Protein AF-A0A9E3LQW8-F1 (afdb_monomer_lite)

Structure (mmCIF, N/CA/C/O backbone):
data_AF-A0A9E3LQW8-F1
#
_entry.id   AF-A0A9E3LQW8-F1
#
loop_
_atom_site.group_PDB
_atom_site.id
_atom_site.type_symbol
_atom_site.label_atom_id
_atom_site.label_alt_id
_atom_site.label_comp_id
_atom_site.label_asym_id
_atom_site.label_entity_id
_atom_site.label_seq_id
_atom_site.pdbx_PDB_ins_code
_atom_site.Cartn_x
_atom_site.Cartn_y
_atom_site.Cartn_z
_atom_site.occupancy
_atom_site.B_iso_or_equiv
_atom_site.auth_seq_id
_atom_site.auth_comp_id
_atom_site.auth_asym_id
_atom_site.auth_atom_id
_atom_site.pdbx_PDB_model_num
ATOM 1 N N . MET A 1 1 ? 19.113 9.920 -18.132 1.00 61.44 1 MET A N 1
ATOM 2 C CA . MET A 1 1 ? 18.224 8.733 -18.092 1.00 61.44 1 MET A CA 1
ATOM 3 C C . MET A 1 1 ? 17.897 8.321 -19.519 1.00 61.44 1 MET A C 1
ATOM 5 O O . MET A 1 1 ? 17.544 9.192 -20.300 1.00 61.44 1 MET A O 1
ATOM 9 N N . ALA A 1 2 ? 18.017 7.038 -19.876 1.00 71.75 2 ALA A N 1
ATOM 10 C CA . ALA A 1 2 ? 17.520 6.559 -21.171 1.00 71.75 2 ALA A CA 1
ATOM 11 C C . ALA A 1 2 ? 16.001 6.803 -21.285 1.00 71.75 2 ALA A C 1
ATOM 13 O O . ALA A 1 2 ? 15.309 6.872 -20.264 1.00 71.75 2 ALA A O 1
ATOM 14 N N . SER A 1 3 ? 15.461 6.891 -22.500 1.00 86.88 3 SER A N 1
ATOM 15 C CA . SER A 1 3 ? 14.008 6.931 -22.701 1.00 86.88 3 SER A CA 1
ATOM 16 C C . SER A 1 3 ? 13.374 5.590 -22.299 1.00 86.88 3 SER A C 1
ATOM 18 O O . SER A 1 3 ? 14.016 4.533 -22.350 1.00 86.88 3 SER A O 1
ATOM 20 N N . LEU A 1 4 ? 12.139 5.630 -21.794 1.00 89.62 4 LEU A N 1
ATOM 21 C CA . LEU A 1 4 ? 11.330 4.439 -21.529 1.00 89.62 4 LEU A CA 1
ATOM 22 C C . LEU A 1 4 ? 10.459 4.185 -22.772 1.00 89.62 4 LEU A C 1
ATOM 24 O O . LEU A 1 4 ? 9.728 5.099 -23.158 1.00 89.62 4 LEU A O 1
ATOM 28 N N . PRO A 1 5 ? 10.515 2.999 -23.407 1.00 94.88 5 PRO A N 1
ATOM 29 C CA . PRO A 1 5 ? 9.654 2.701 -24.548 1.00 94.88 5 PRO A CA 1
ATOM 30 C C . PRO A 1 5 ? 8.166 2.859 -24.206 1.00 94.88 5 PRO A C 1
ATOM 32 O O . PRO A 1 5 ? 7.725 2.471 -23.122 1.00 94.88 5 PRO A O 1
ATOM 35 N N . MET A 1 6 ? 7.385 3.397 -25.150 1.00 94.62 6 MET A N 1
ATOM 36 C CA . MET A 1 6 ? 5.978 3.763 -24.925 1.00 94.62 6 MET A CA 1
ATOM 37 C C . MET A 1 6 ? 5.099 2.592 -24.475 1.00 94.62 6 MET A C 1
ATOM 39 O O . MET A 1 6 ? 4.189 2.806 -23.678 1.00 94.62 6 MET A O 1
ATOM 43 N N . GLN A 1 7 ? 5.391 1.368 -24.926 1.00 96.81 7 GLN A N 1
ATOM 44 C CA . GLN A 1 7 ? 4.649 0.169 -24.525 1.00 96.81 7 GLN A CA 1
ATOM 45 C C . GLN A 1 7 ? 4.664 -0.042 -23.000 1.00 96.81 7 GLN A C 1
ATOM 47 O O . GLN A 1 7 ? 3.609 -0.179 -22.390 1.00 96.81 7 GLN A O 1
ATOM 52 N N . PHE A 1 8 ? 5.834 0.068 -22.362 1.00 97.19 8 PHE A N 1
ATOM 53 C CA . PHE A 1 8 ? 5.988 -0.155 -20.921 1.00 97.19 8 PHE A CA 1
ATOM 54 C C . PHE A 1 8 ? 5.423 1.002 -20.095 1.00 97.19 8 PHE A C 1
ATOM 56 O O . PHE A 1 8 ? 4.961 0.818 -18.970 1.00 97.19 8 PHE A O 1
ATOM 63 N N . LEU A 1 9 ? 5.426 2.215 -20.656 1.00 95.19 9 LEU A N 1
ATOM 64 C CA . LEU A 1 9 ? 4.706 3.334 -20.056 1.00 95.19 9 LEU A CA 1
ATOM 65 C C . LEU A 1 9 ? 3.186 3.105 -20.106 1.00 95.19 9 LEU A C 1
ATOM 67 O O . LEU A 1 9 ? 2.490 3.463 -19.157 1.00 95.19 9 LEU A O 1
ATOM 71 N N . GLY A 1 10 ? 2.675 2.514 -21.190 1.00 96.38 10 GLY A N 1
ATOM 72 C CA . GLY A 1 10 ? 1.277 2.104 -21.326 1.00 96.38 10 GLY A CA 1
ATOM 73 C C . GLY A 1 10 ? 0.876 1.058 -20.285 1.00 96.38 10 GLY A C 1
ATOM 74 O O . GLY A 1 10 ? -0.114 1.254 -19.584 1.00 96.38 10 GLY A O 1
ATOM 75 N N . GLU A 1 11 ? 1.686 0.012 -20.111 1.00 97.62 11 GLU A N 1
ATOM 76 C CA . GLU A 1 11 ? 1.487 -1.017 -19.077 1.00 97.62 11 GLU A CA 1
ATOM 77 C C . GLU A 1 11 ? 1.488 -0.415 -17.662 1.00 97.62 11 GLU A C 1
ATOM 79 O O . GLU A 1 11 ? 0.573 -0.662 -16.876 1.00 97.62 11 GLU A O 1
ATOM 84 N N . ALA A 1 12 ? 2.447 0.467 -17.356 1.00 96.81 12 ALA A N 1
ATOM 85 C CA . ALA A 1 12 ? 2.503 1.160 -16.070 1.00 96.81 12 ALA A CA 1
ATOM 86 C C . ALA A 1 12 ? 1.262 2.031 -15.804 1.00 96.81 12 ALA A C 1
ATOM 88 O O . ALA A 1 12 ? 0.771 2.083 -14.673 1.00 96.81 12 ALA A O 1
ATOM 89 N N . ARG A 1 13 ? 0.730 2.704 -16.834 1.00 96.25 13 ARG A N 1
ATOM 90 C CA . ARG A 1 13 ? -0.519 3.478 -16.732 1.00 96.25 13 ARG A CA 1
ATOM 91 C C . ARG A 1 13 ? -1.717 2.570 -16.478 1.00 96.25 13 ARG A C 1
ATOM 93 O O . ARG A 1 13 ? -2.471 2.844 -15.552 1.00 96.25 13 ARG A O 1
ATOM 100 N N . ALA A 1 14 ? -1.848 1.481 -17.235 1.00 97.31 14 ALA A N 1
ATOM 101 C CA . ALA A 1 14 ? -2.929 0.515 -17.055 1.00 97.31 14 ALA A CA 1
ATOM 102 C C . ALA A 1 14 ? -2.916 -0.090 -15.640 1.00 97.31 14 ALA A C 1
ATOM 104 O O . ALA A 1 14 ? -3.952 -0.133 -14.975 1.00 97.31 14 ALA A O 1
ATOM 105 N N . PHE A 1 15 ? -1.735 -0.466 -15.138 1.00 97.75 15 PHE A N 1
ATOM 106 C CA . PHE A 1 15 ? -1.557 -0.942 -13.766 1.00 97.75 15 PHE A CA 1
ATOM 107 C C . PHE A 1 15 ? -1.983 0.109 -12.734 1.00 97.75 15 PHE A C 1
ATOM 109 O O . PHE A 1 15 ? -2.772 -0.182 -11.836 1.00 97.75 15 PHE A O 1
ATOM 116 N N . ARG A 1 16 ? -1.516 1.357 -12.878 1.00 96.62 16 ARG A N 1
ATOM 117 C CA . ARG A 1 16 ? -1.915 2.467 -11.999 1.00 96.62 16 ARG A CA 1
ATOM 118 C C . ARG A 1 16 ? -3.426 2.681 -12.003 1.00 96.62 16 ARG A C 1
ATOM 120 O O . ARG A 1 16 ? -4.008 2.906 -10.943 1.00 96.62 16 ARG A O 1
ATOM 127 N N . ASP A 1 17 ? -4.056 2.665 -13.169 1.00 96.81 17 ASP A N 1
ATOM 128 C CA . ASP A 1 17 ? -5.488 2.927 -13.289 1.00 96.81 17 ASP A CA 1
ATOM 129 C C . ASP A 1 17 ? -6.312 1.802 -12.641 1.00 96.81 17 ASP A C 1
ATOM 131 O O . ASP A 1 17 ? -7.305 2.086 -11.962 1.00 96.81 17 ASP A O 1
ATOM 135 N N . ALA A 1 18 ? -5.844 0.552 -12.733 1.00 97.62 18 ALA A N 1
ATOM 136 C CA . ALA A 1 18 ? -6.408 -0.580 -12.002 1.00 97.62 18 ALA A CA 1
ATOM 137 C C . ALA A 1 18 ? -6.255 -0.424 -10.476 1.00 97.62 18 ALA A C 1
ATOM 139 O O . ALA A 1 18 ? -7.236 -0.591 -9.746 1.00 97.62 18 ALA A O 1
ATOM 140 N N . VAL A 1 19 ? -5.078 -0.001 -9.991 1.00 97.69 19 VAL A N 1
ATOM 141 C CA . VAL A 1 19 ? -4.864 0.338 -8.570 1.00 97.69 19 VAL A CA 1
ATOM 142 C C . VAL A 1 19 ? -5.819 1.449 -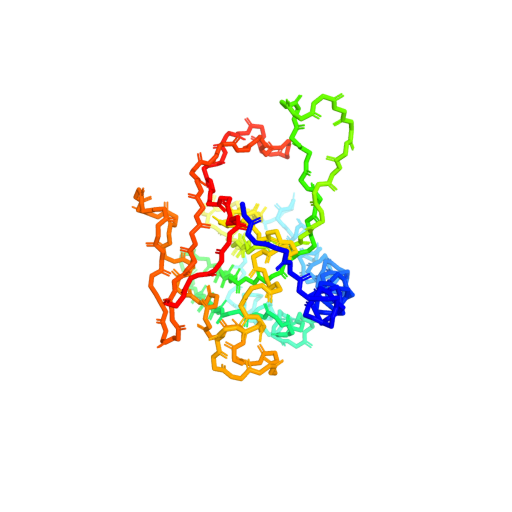8.129 1.00 97.69 19 VAL A C 1
ATOM 144 O O . VAL A 1 19 ? -6.478 1.318 -7.103 1.00 97.69 19 VAL A O 1
ATOM 147 N N . CYS A 1 20 ? -5.981 2.513 -8.921 1.00 96.12 20 CYS A N 1
ATOM 148 C CA . CYS A 1 20 ? -6.897 3.612 -8.597 1.00 96.12 20 CYS A CA 1
ATOM 149 C C . CYS A 1 20 ? -8.364 3.163 -8.536 1.00 96.12 20 CYS A C 1
ATOM 151 O O . CYS A 1 20 ? -9.145 3.687 -7.739 1.00 96.12 20 CYS A O 1
ATOM 153 N N . ALA A 1 21 ? -8.768 2.223 -9.392 1.00 96.31 21 ALA A N 1
ATOM 154 C CA . ALA A 1 21 ? -10.108 1.649 -9.358 1.00 96.31 21 ALA A CA 1
ATOM 155 C C . ALA A 1 21 ? -10.321 0.749 -8.132 1.00 96.31 21 ALA A C 1
ATOM 157 O O . ALA A 1 21 ? -11.392 0.804 -7.522 1.00 96.31 21 ALA A O 1
ATOM 158 N N . SER A 1 22 ? -9.314 -0.043 -7.751 1.00 96.81 22 SER A N 1
ATOM 159 C CA . SER A 1 22 ? -9.338 -0.830 -6.514 1.00 96.81 22 SER A CA 1
ATOM 160 C C . SER A 1 22 ? -9.412 0.062 -5.275 1.00 96.81 22 SER A C 1
ATOM 162 O O . SER A 1 22 ? -10.330 -0.083 -4.474 1.00 96.81 22 SER A O 1
ATOM 164 N N . ASP A 1 23 ? -8.544 1.068 -5.181 1.00 96.56 23 ASP A N 1
ATOM 165 C CA . ASP A 1 23 ? -8.450 1.981 -4.039 1.00 96.56 23 ASP A CA 1
ATOM 166 C C . ASP A 1 23 ? -9.786 2.687 -3.735 1.00 96.56 23 ASP A C 1
ATOM 168 O O . ASP A 1 23 ? -10.218 2.784 -2.588 1.00 96.56 23 ASP A O 1
ATOM 172 N N . ARG A 1 24 ? -10.543 3.096 -4.763 1.00 95.81 24 ARG A N 1
ATOM 173 C CA . ARG A 1 24 ? -11.902 3.639 -4.564 1.00 95.81 24 ARG A CA 1
ATOM 174 C C . ARG A 1 24 ? -12.853 2.639 -3.898 1.00 95.81 24 ARG A C 1
ATOM 176 O O . ARG A 1 24 ? -13.625 3.030 -3.022 1.00 95.81 24 ARG A O 1
ATOM 183 N N . ARG A 1 25 ? -12.811 1.365 -4.304 1.00 96.31 25 ARG A N 1
ATOM 184 C CA . ARG A 1 25 ? -13.640 0.295 -3.719 1.00 96.31 25 ARG A CA 1
ATOM 185 C C . ARG A 1 25 ? -13.207 -0.005 -2.286 1.00 96.31 25 ARG A C 1
ATOM 187 O O . ARG A 1 25 ? -14.055 -0.080 -1.402 1.00 96.31 25 ARG A O 1
ATOM 194 N N . VAL A 1 26 ? -11.900 -0.084 -2.052 1.00 96.00 26 VAL A N 1
ATOM 195 C CA . VAL A 1 26 ? -11.289 -0.282 -0.732 1.00 96.00 26 VAL A CA 1
ATOM 196 C C . VAL A 1 26 ? -11.689 0.821 0.243 1.00 96.00 26 VAL A C 1
ATOM 198 O O . VAL A 1 26 ? -12.123 0.519 1.352 1.00 96.00 26 VAL A O 1
ATOM 201 N N . ASN A 1 27 ? -11.604 2.091 -0.158 1.00 94.50 27 ASN A N 1
ATOM 202 C CA . ASN A 1 27 ? -11.971 3.219 0.700 1.00 94.50 27 ASN A CA 1
ATOM 203 C C . ASN A 1 27 ? -13.456 3.182 1.094 1.00 94.50 27 ASN A C 1
ATOM 205 O O . ASN A 1 27 ? -13.809 3.409 2.258 1.00 94.50 27 ASN A O 1
ATOM 209 N N . ALA A 1 28 ? -14.336 2.837 0.148 1.00 95.81 28 ALA A N 1
ATOM 210 C CA . ALA A 1 28 ? -15.761 2.664 0.416 1.00 95.81 28 ALA A CA 1
ATOM 211 C C . ALA A 1 28 ? -16.030 1.485 1.373 1.00 95.81 28 ALA A C 1
ATOM 213 O O . ALA A 1 28 ? -16.750 1.649 2.361 1.00 95.81 28 ALA A O 1
ATOM 214 N N . ALA A 1 29 ? -15.412 0.327 1.122 1.00 96.12 29 ALA A N 1
ATOM 215 C CA . ALA A 1 29 ? -15.529 -0.870 1.953 1.00 96.12 29 ALA A CA 1
ATOM 216 C C . ALA A 1 29 ? -15.005 -0.637 3.377 1.00 96.12 29 ALA A C 1
ATOM 218 O O . ALA A 1 29 ? -15.700 -0.912 4.353 1.00 96.12 29 ALA A O 1
ATOM 219 N N . THR A 1 30 ? -13.822 -0.035 3.501 1.00 95.12 30 THR A N 1
ATOM 220 C CA . THR A 1 30 ? -13.204 0.319 4.785 1.00 95.12 30 THR A CA 1
ATOM 221 C C . THR A 1 30 ? -14.110 1.249 5.584 1.00 95.12 30 THR A C 1
ATOM 223 O O . THR A 1 30 ? -14.377 1.008 6.760 1.00 95.12 30 THR A O 1
ATOM 226 N N . THR A 1 31 ? -14.673 2.276 4.940 1.00 94.69 31 THR A N 1
ATOM 227 C CA . THR A 1 31 ? -15.642 3.177 5.581 1.00 94.69 31 THR A CA 1
ATOM 228 C C . THR A 1 31 ? -16.873 2.415 6.082 1.00 94.69 31 THR A C 1
ATOM 230 O O . THR A 1 31 ? -17.345 2.672 7.192 1.00 94.69 31 THR A O 1
ATOM 233 N N . ALA A 1 32 ? -17.400 1.479 5.287 1.00 95.38 32 ALA A N 1
ATOM 234 C CA . ALA A 1 32 ? -18.560 0.675 5.662 1.00 95.38 32 ALA A CA 1
ATOM 235 C C . ALA A 1 32 ? -18.272 -0.236 6.868 1.00 95.38 32 ALA A C 1
ATOM 237 O O . ALA A 1 32 ? -19.085 -0.282 7.792 1.00 95.38 32 ALA A O 1
ATOM 238 N N . VAL A 1 33 ? -17.105 -0.889 6.899 1.00 94.50 33 VAL A N 1
ATOM 239 C CA . VAL A 1 33 ? -16.674 -1.764 8.003 1.00 94.50 33 VAL A CA 1
ATOM 240 C C . VAL A 1 33 ? -16.378 -0.965 9.277 1.00 94.50 33 VAL A C 1
ATOM 242 O O . VAL A 1 33 ? -16.778 -1.367 10.370 1.00 94.50 33 VAL A O 1
ATOM 245 N N . CYS A 1 34 ? -15.728 0.196 9.161 1.00 93.00 34 CYS A N 1
ATOM 246 C CA . CYS A 1 34 ? -15.327 1.001 10.317 1.00 93.00 34 CYS A CA 1
ATOM 247 C C . CYS A 1 34 ? -16.489 1.788 10.942 1.00 93.00 34 CYS A C 1
ATOM 249 O O . CYS A 1 34 ? -16.500 2.002 12.155 1.00 93.00 34 CYS A O 1
ATOM 251 N N . ARG A 1 35 ? -17.496 2.213 10.165 1.00 93.50 35 ARG A N 1
ATOM 252 C CA . ARG A 1 35 ? -18.586 3.087 10.649 1.00 93.50 35 ARG A CA 1
ATOM 253 C C . ARG A 1 35 ? -19.339 2.545 11.880 1.00 93.50 35 ARG A C 1
ATOM 255 O O . ARG A 1 35 ? -19.534 3.323 12.819 1.00 93.50 35 ARG A O 1
ATOM 262 N N . PRO A 1 36 ? -19.751 1.263 11.948 1.00 91.44 36 PRO A N 1
ATOM 263 C CA . PRO A 1 36 ? -20.388 0.708 13.145 1.00 91.44 36 PRO A CA 1
ATOM 264 C C . PRO A 1 36 ? -19.485 0.757 14.384 1.00 91.44 36 PRO A C 1
ATOM 266 O O . PRO A 1 36 ? -19.964 1.014 15.489 1.00 91.44 36 PRO A O 1
ATOM 269 N N . ILE A 1 37 ? -18.179 0.549 14.199 1.00 91.81 37 ILE A N 1
ATOM 270 C CA . ILE A 1 37 ? -17.176 0.567 15.270 1.00 91.81 37 ILE A CA 1
ATOM 271 C C . ILE A 1 37 ? -16.990 1.994 15.773 1.00 91.81 37 ILE A C 1
ATOM 273 O O . ILE A 1 37 ? -17.085 2.226 16.972 1.00 91.81 37 ILE A O 1
ATOM 277 N N . ILE A 1 38 ? -16.825 2.959 14.864 1.00 91.38 38 ILE A N 1
ATOM 278 C CA . ILE A 1 38 ? -16.718 4.385 15.196 1.00 91.38 38 ILE A CA 1
ATOM 279 C C . ILE A 1 38 ? -17.924 4.815 16.039 1.00 91.38 38 ILE A C 1
ATOM 281 O O . ILE A 1 38 ? -17.755 5.332 17.141 1.00 91.38 38 ILE A O 1
ATOM 285 N N . ARG A 1 39 ? -19.150 4.515 15.584 1.00 90.50 39 ARG A N 1
ATOM 286 C CA . ARG A 1 39 ? -20.386 4.832 16.324 1.00 90.50 39 ARG A CA 1
ATOM 287 C C . ARG A 1 39 ? -20.451 4.151 17.692 1.00 90.50 39 ARG A C 1
ATOM 289 O O . ARG A 1 39 ? -21.050 4.674 18.628 1.00 90.50 39 ARG A O 1
ATOM 296 N N . ARG A 1 40 ? -19.882 2.957 17.820 1.00 88.94 40 ARG A N 1
ATOM 297 C CA . ARG A 1 40 ? -19.809 2.279 19.109 1.00 88.94 40 ARG A CA 1
ATOM 298 C C . ARG A 1 40 ? -18.827 2.987 20.038 1.00 88.94 40 ARG A C 1
ATOM 300 O O . ARG A 1 40 ? -19.197 3.251 21.175 1.00 88.94 40 ARG A O 1
ATOM 307 N N . PHE A 1 41 ? -17.633 3.332 19.566 1.00 91.00 41 PHE A N 1
ATOM 308 C CA . PHE A 1 41 ? -16.598 3.966 20.387 1.00 91.00 41 PHE A CA 1
ATOM 309 C C . PHE A 1 41 ? -16.988 5.352 20.904 1.00 91.00 41 PHE A C 1
ATOM 311 O O . PHE A 1 41 ? -16.530 5.730 21.976 1.00 91.00 41 PHE A O 1
ATOM 318 N N . THR A 1 42 ? -17.899 6.067 20.235 1.00 88.12 42 THR A N 1
ATOM 319 C CA . THR A 1 42 ? -18.439 7.334 20.763 1.00 88.12 42 THR A CA 1
ATOM 320 C C . THR A 1 42 ? -19.333 7.163 21.994 1.00 88.12 42 THR A C 1
ATOM 322 O O . THR A 1 42 ? -19.542 8.123 22.726 1.00 88.12 42 THR A O 1
ATOM 325 N N . THR A 1 43 ? -19.875 5.965 22.235 1.00 88.81 43 THR A N 1
ATOM 326 C CA . THR A 1 43 ? -20.809 5.702 23.349 1.00 88.81 43 THR A CA 1
ATOM 327 C C . THR A 1 43 ? -20.273 4.693 24.360 1.00 88.81 43 THR A C 1
ATOM 329 O O . THR A 1 43 ? -20.580 4.780 25.546 1.00 88.81 43 THR A O 1
ATOM 332 N N . ARG A 1 44 ? -19.505 3.701 23.899 1.00 89.31 44 ARG A N 1
ATOM 333 C CA . ARG A 1 44 ? -18.929 2.607 24.686 1.00 89.31 44 ARG A CA 1
ATOM 334 C C . ARG A 1 44 ? -17.578 2.217 24.075 1.00 89.31 44 ARG A C 1
ATOM 336 O O . ARG A 1 44 ? -17.568 1.433 23.121 1.00 89.31 44 ARG A O 1
ATOM 343 N N . PRO A 1 45 ? -16.450 2.695 24.623 1.00 84.31 45 PRO A N 1
ATOM 344 C CA . PRO A 1 45 ? -15.129 2.587 23.998 1.00 84.31 45 PRO A CA 1
ATOM 345 C C . PRO A 1 45 ? -14.482 1.191 24.100 1.00 84.31 45 PRO A C 1
ATOM 347 O O . PRO A 1 45 ? -13.268 1.051 24.047 1.00 84.31 45 PRO A O 1
ATOM 350 N N . GLN A 1 46 ? -15.291 0.132 24.216 1.00 85.69 46 GLN A N 1
ATOM 351 C CA . GLN A 1 46 ? -14.826 -1.249 24.323 1.00 85.69 46 GLN A CA 1
ATOM 352 C C . GLN A 1 46 ? -15.581 -2.184 23.376 1.00 85.69 46 GLN A C 1
ATOM 354 O O . GLN A 1 46 ? -16.826 -2.240 23.333 1.00 85.69 46 GLN A O 1
ATOM 359 N N . LEU A 1 47 ? -14.810 -2.979 22.631 1.00 85.88 47 LEU A N 1
ATOM 360 C CA . LEU A 1 47 ? -15.329 -4.091 21.845 1.00 85.88 47 LEU A CA 1
ATOM 361 C C . LEU A 1 47 ? -15.453 -5.340 22.706 1.00 85.88 47 LEU A C 1
ATOM 363 O O . LEU A 1 47 ? -14.546 -5.727 23.433 1.00 85.88 47 LEU A O 1
ATOM 367 N N . ARG A 1 48 ? -16.598 -6.009 22.576 1.00 88.56 48 ARG A N 1
ATOM 368 C CA . ARG A 1 48 ? -16.757 -7.368 23.095 1.00 88.56 48 ARG A CA 1
ATOM 369 C C . ARG A 1 48 ? -16.004 -8.338 22.175 1.00 88.56 48 ARG A C 1
ATOM 371 O O . ARG A 1 48 ? -15.939 -8.062 20.977 1.00 88.56 48 ARG A O 1
ATOM 378 N N . PRO A 1 49 ? -15.539 -9.498 22.670 1.00 87.88 49 PRO A N 1
ATOM 379 C CA . PRO A 1 49 ? -14.888 -10.511 21.838 1.00 87.88 49 PRO A CA 1
ATOM 380 C C . PRO A 1 49 ? -15.654 -10.868 20.556 1.00 87.88 49 PRO A C 1
ATOM 382 O O . PRO A 1 49 ? -15.062 -10.858 19.482 1.00 87.88 49 PRO A O 1
ATOM 385 N N . GLY A 1 50 ? -16.976 -11.068 20.642 1.00 88.69 50 GLY A N 1
ATOM 386 C CA . GLY A 1 50 ? -17.818 -11.316 19.462 1.00 88.69 50 GLY A CA 1
ATOM 387 C C . GLY A 1 50 ? -17.766 -10.182 18.433 1.00 88.69 50 GLY A C 1
ATOM 388 O O . GLY A 1 50 ? -17.556 -10.436 17.257 1.00 88.69 50 GLY A O 1
ATOM 389 N N . ALA A 1 51 ? -17.809 -8.924 18.884 1.00 89.69 51 ALA A N 1
ATOM 390 C CA . ALA A 1 51 ? -17.726 -7.773 17.985 1.00 89.69 51 ALA A CA 1
ATOM 391 C C . ALA A 1 51 ? -16.364 -7.675 17.272 1.00 89.69 51 ALA A C 1
ATOM 393 O O . ALA A 1 51 ? -16.311 -7.248 16.126 1.00 89.69 51 ALA A O 1
ATOM 394 N N . MET A 1 52 ? -15.260 -8.077 17.915 1.00 91.12 52 MET A N 1
ATOM 395 C CA . MET A 1 52 ? -13.943 -8.116 17.254 1.00 91.12 52 MET A CA 1
ATOM 396 C C . MET A 1 52 ? -13.887 -9.179 16.148 1.00 91.12 52 MET A C 1
ATOM 398 O O . MET A 1 52 ? -13.299 -8.941 15.091 1.00 91.12 52 MET A O 1
ATOM 402 N N . ILE A 1 53 ? -14.517 -10.334 16.383 1.00 90.69 53 ILE A N 1
ATOM 403 C CA . ILE A 1 53 ? -14.658 -11.402 15.385 1.00 90.69 53 ILE A CA 1
ATOM 404 C C . ILE A 1 53 ? -15.510 -10.911 14.211 1.00 90.69 53 ILE A C 1
ATOM 406 O O . ILE A 1 53 ? -15.106 -11.081 13.062 1.00 90.69 53 ILE A O 1
ATOM 410 N N . ASP A 1 54 ? -16.638 -10.257 14.495 1.00 92.75 54 ASP A N 1
ATOM 411 C CA . ASP A 1 54 ? -17.546 -9.731 13.471 1.00 92.75 54 ASP A CA 1
ATOM 412 C C . ASP A 1 54 ? -16.855 -8.692 12.585 1.00 92.75 54 ASP A C 1
ATOM 414 O O . ASP A 1 54 ? -16.970 -8.753 11.365 1.00 92.75 54 ASP A O 1
ATOM 418 N N . VAL A 1 55 ? -16.074 -7.781 13.175 1.00 93.31 55 VAL A N 1
ATOM 419 C CA . VAL A 1 55 ? -15.285 -6.796 12.417 1.00 93.31 55 VAL A CA 1
ATOM 420 C C . VAL A 1 55 ? -14.225 -7.475 11.558 1.00 93.31 55 VAL A C 1
ATOM 422 O O . VAL A 1 55 ? -14.075 -7.130 10.392 1.00 93.31 55 VAL A O 1
ATOM 425 N N . THR A 1 56 ? -13.502 -8.450 12.112 1.00 93.38 56 THR A N 1
ATOM 426 C CA . THR A 1 56 ? -12.479 -9.195 11.363 1.00 93.38 56 THR A CA 1
ATOM 427 C C . THR A 1 56 ? -13.086 -9.914 10.160 1.00 93.38 56 THR A C 1
ATOM 429 O O . THR A 1 56 ? -12.510 -9.902 9.074 1.00 93.38 56 THR A O 1
ATOM 432 N N . ARG A 1 57 ? -14.254 -10.536 10.346 1.00 94.44 57 ARG A N 1
ATOM 433 C CA . ARG A 1 57 ? -14.997 -11.192 9.270 1.00 94.44 57 ARG A CA 1
ATOM 434 C C . ARG A 1 57 ? -15.466 -10.173 8.234 1.00 94.44 57 A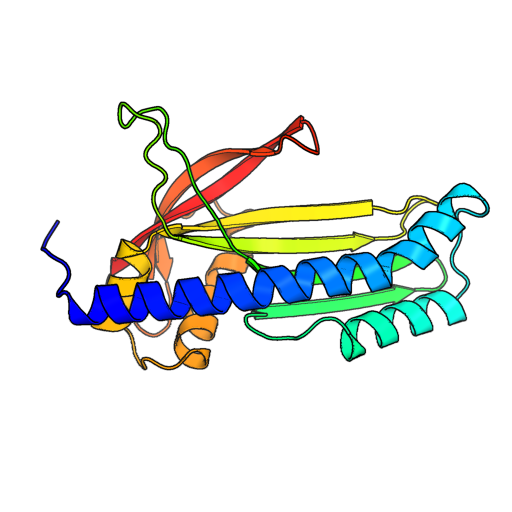RG A C 1
ATOM 436 O O . ARG A 1 57 ? -15.161 -10.333 7.063 1.00 94.44 57 ARG A O 1
ATOM 443 N N . ALA A 1 58 ? -16.110 -9.091 8.671 1.00 95.44 58 ALA A N 1
ATOM 444 C CA . ALA A 1 58 ? -16.575 -8.032 7.781 1.00 95.44 58 ALA A CA 1
ATOM 445 C C . ALA A 1 58 ? -15.432 -7.417 6.960 1.00 95.44 58 ALA A C 1
ATOM 447 O O . ALA A 1 58 ? -15.627 -7.137 5.781 1.00 95.44 58 ALA A O 1
ATOM 448 N N . TRP A 1 59 ? -14.241 -7.250 7.550 1.00 95.19 59 TRP A N 1
ATOM 449 C CA . TRP A 1 59 ? -13.049 -6.810 6.826 1.00 95.19 59 TRP A CA 1
ATOM 450 C C . TRP A 1 59 ? -12.711 -7.772 5.689 1.00 95.19 59 TRP A C 1
ATOM 452 O O . TRP A 1 59 ? -12.683 -7.351 4.541 1.00 95.19 59 TRP A O 1
ATOM 462 N N . ARG A 1 60 ? -12.531 -9.063 5.994 1.00 94.31 60 ARG A N 1
ATOM 463 C CA . ARG A 1 60 ? -12.178 -10.091 4.998 1.00 94.31 60 ARG A CA 1
ATOM 464 C C . ARG A 1 60 ? -13.225 -10.249 3.896 1.00 94.31 60 ARG A C 1
ATOM 466 O O . ARG A 1 60 ? -12.860 -10.480 2.753 1.00 94.31 60 ARG A O 1
ATOM 473 N N . ASP A 1 61 ? -14.501 -10.122 4.243 1.00 95.50 61 ASP A N 1
ATOM 474 C CA . ASP A 1 61 ? -15.601 -10.358 3.306 1.00 95.50 61 ASP A CA 1
ATOM 475 C C . ASP A 1 61 ? -15.904 -9.128 2.429 1.00 95.50 61 ASP A C 1
ATOM 477 O O . ASP A 1 61 ? -16.452 -9.265 1.338 1.00 95.50 61 ASP A O 1
ATOM 481 N N . THR A 1 62 ? -15.583 -7.917 2.904 1.00 95.44 62 THR A N 1
ATOM 482 C CA . THR A 1 62 ? -15.981 -6.656 2.243 1.00 95.44 62 THR A CA 1
ATOM 483 C C . THR A 1 62 ? -14.804 -5.912 1.620 1.00 95.44 62 THR A C 1
ATOM 485 O O . THR A 1 62 ? -14.951 -5.288 0.568 1.00 95.44 62 THR A O 1
ATOM 488 N N . VAL A 1 63 ? -13.641 -5.923 2.273 1.00 94.56 63 VAL A N 1
ATOM 489 C CA . VAL A 1 63 ? -12.433 -5.257 1.782 1.00 94.56 63 VAL A CA 1
ATOM 490 C C . VAL A 1 63 ? -11.716 -6.231 0.854 1.00 94.56 63 VAL A C 1
ATOM 492 O O . VAL A 1 63 ? -11.175 -7.236 1.298 1.00 94.56 63 VAL A O 1
ATOM 495 N N . THR A 1 64 ? -11.742 -5.938 -0.448 1.00 92.62 64 THR A N 1
ATOM 496 C CA . THR A 1 64 ? -11.035 -6.737 -1.460 1.00 92.62 64 THR A CA 1
ATOM 497 C C . THR A 1 64 ? -9.541 -6.829 -1.154 1.00 92.62 64 THR A C 1
ATOM 499 O O . THR A 1 64 ? -8.945 -5.876 -0.651 1.00 92.62 64 THR A O 1
ATOM 502 N N . ASP A 1 65 ? -8.936 -7.960 -1.497 1.00 94.06 65 ASP A N 1
ATOM 503 C CA . ASP A 1 65 ? -7.498 -8.220 -1.459 1.00 94.06 65 ASP A CA 1
ATOM 504 C C . ASP A 1 65 ? -6.769 -7.773 -2.742 1.00 94.06 65 ASP A C 1
ATOM 506 O O . ASP A 1 65 ? -5.552 -7.937 -2.859 1.00 94.06 65 ASP A O 1
ATOM 510 N N . ASP A 1 66 ? -7.481 -7.143 -3.686 1.00 95.00 66 ASP A N 1
ATOM 511 C CA . ASP A 1 66 ? -6.897 -6.554 -4.888 1.00 95.00 66 ASP A CA 1
ATOM 512 C C . ASP A 1 66 ? -5.745 -5.603 -4.509 1.00 95.00 66 ASP A C 1
ATOM 514 O O . ASP A 1 66 ? -5.928 -4.612 -3.788 1.00 95.00 66 ASP A O 1
ATOM 518 N N . PHE A 1 67 ? -4.555 -5.884 -5.050 1.00 97.38 67 PHE A N 1
ATOM 519 C CA . PHE A 1 67 ? -3.311 -5.144 -4.799 1.00 97.38 67 PHE A CA 1
ATOM 520 C C . PHE A 1 67 ? -2.877 -5.081 -3.326 1.00 97.38 67 PHE A C 1
ATOM 522 O O . PHE A 1 67 ? -2.129 -4.177 -2.935 1.00 97.38 67 PHE A O 1
ATOM 529 N N . THR A 1 68 ? -3.318 -6.041 -2.515 1.00 96.88 68 THR A N 1
ATOM 530 C CA . THR A 1 68 ? -2.802 -6.258 -1.166 1.00 96.88 68 THR A CA 1
ATOM 531 C C . THR A 1 68 ? -1.506 -7.057 -1.226 1.00 96.88 68 THR A C 1
ATOM 533 O O . THR A 1 68 ? -1.387 -8.050 -1.942 1.00 96.88 68 THR A O 1
ATOM 536 N N . LEU A 1 69 ? -0.505 -6.599 -0.479 1.00 95.44 69 LEU A N 1
ATOM 537 C CA . LEU A 1 69 ? 0.779 -7.270 -0.352 1.00 95.44 69 LEU A CA 1
ATOM 538 C C . LEU A 1 69 ? 0.789 -8.125 0.912 1.00 95.44 69 LEU A C 1
ATOM 540 O O . LEU A 1 69 ? 1.156 -9.291 0.850 1.00 95.44 69 LEU A O 1
ATOM 544 N N . ASP A 1 70 ? 0.371 -7.592 2.055 1.00 94.25 70 ASP A N 1
ATOM 545 C CA . ASP A 1 70 ? 0.321 -8.351 3.307 1.00 94.25 70 ASP A CA 1
ATOM 546 C C . ASP A 1 70 ? -0.865 -7.922 4.166 1.00 94.25 70 ASP A C 1
ATOM 548 O O . ASP A 1 70 ? -1.231 -6.748 4.171 1.00 94.25 70 ASP A O 1
ATOM 552 N N . THR A 1 71 ? -1.426 -8.862 4.925 1.00 93.44 71 THR A N 1
ATOM 553 C CA . THR A 1 71 ? -2.499 -8.591 5.886 1.00 93.44 71 THR A CA 1
ATOM 554 C C . THR A 1 71 ? -2.235 -9.357 7.172 1.00 93.44 71 THR A C 1
ATOM 556 O O . THR A 1 71 ? -2.188 -10.587 7.194 1.00 93.44 71 THR A O 1
ATOM 559 N N . GLN A 1 72 ? -2.147 -8.630 8.281 1.00 92.50 72 GLN A N 1
ATOM 560 C CA . GLN A 1 72 ? -2.030 -9.187 9.620 1.00 92.50 72 GLN A CA 1
ATOM 561 C C . GLN A 1 72 ? -3.255 -8.814 10.442 1.00 92.50 72 GLN A C 1
ATOM 563 O O . GLN A 1 72 ? -3.574 -7.641 10.619 1.00 92.50 72 GLN A O 1
ATOM 568 N N . VAL A 1 73 ? -3.923 -9.825 10.997 1.00 91.19 73 VAL A N 1
ATOM 569 C CA . VAL A 1 73 ? -5.056 -9.623 11.902 1.00 91.19 73 VAL A CA 1
ATOM 570 C C . VAL A 1 73 ? -4.745 -10.230 13.258 1.00 91.19 73 VAL A C 1
ATOM 572 O O . VAL A 1 73 ? -4.441 -11.418 13.365 1.00 91.19 73 VAL A O 1
ATOM 575 N N . ARG A 1 74 ? -4.859 -9.419 14.307 1.00 89.00 74 ARG A N 1
ATOM 576 C CA . ARG A 1 74 ? -4.701 -9.828 15.701 1.00 89.00 74 ARG A CA 1
ATOM 577 C C . ARG A 1 74 ? -5.937 -9.390 16.475 1.00 89.00 74 ARG A C 1
ATOM 579 O O . ARG A 1 74 ? -6.236 -8.207 16.552 1.00 89.00 74 ARG A O 1
ATOM 586 N N . ALA A 1 75 ? -6.645 -10.336 17.078 1.00 84.94 75 ALA A N 1
ATOM 587 C CA . ALA A 1 75 ? -7.758 -10.052 17.977 1.00 84.94 75 ALA A CA 1
ATOM 588 C C . ALA A 1 75 ? -7.470 -10.698 19.330 1.00 84.94 75 ALA A C 1
ATOM 590 O O . ALA A 1 75 ? -7.222 -11.901 19.406 1.00 84.94 75 ALA A O 1
ATOM 591 N N . HIS A 1 76 ? -7.485 -9.908 20.402 1.00 81.81 76 HIS A N 1
ATOM 592 C CA . HIS A 1 76 ? -7.200 -10.397 21.744 1.00 81.81 76 HIS A CA 1
ATOM 593 C C . HIS A 1 76 ? -8.173 -9.797 22.769 1.00 81.81 76 HIS A C 1
ATOM 595 O O . HIS A 1 76 ? -8.283 -8.573 22.849 1.00 81.81 76 HIS A O 1
ATOM 601 N N . PRO A 1 77 ? -8.803 -10.611 23.642 1.00 75.19 77 PRO A N 1
ATOM 602 C CA . PRO A 1 77 ? -9.799 -10.138 24.609 1.00 75.19 77 PRO A CA 1
ATOM 603 C C . PRO A 1 77 ? -9.353 -8.958 25.483 1.00 75.19 77 PRO A C 1
ATOM 605 O O . PRO A 1 77 ? -10.178 -8.129 25.843 1.00 75.19 77 PRO A O 1
ATOM 608 N N . LYS A 1 78 ? -8.056 -8.880 25.817 1.00 76.75 78 LYS A N 1
ATOM 609 C CA . LYS A 1 78 ? -7.480 -7.802 26.647 1.00 76.75 78 LYS A CA 1
ATOM 610 C C . LYS A 1 78 ? -6.713 -6.724 25.875 1.00 76.75 78 LYS A C 1
ATOM 612 O O . LYS A 1 78 ? -6.444 -5.681 26.448 1.00 76.75 78 LYS A O 1
ATOM 617 N N . LYS A 1 79 ? -6.286 -7.002 24.635 1.00 79.00 79 LYS A N 1
ATOM 618 C CA . LYS A 1 79 ? -5.447 -6.065 23.851 1.00 79.00 79 LYS A CA 1
ATOM 619 C C . LYS A 1 79 ? -6.229 -5.393 22.719 1.00 79.00 79 LYS A C 1
ATOM 621 O O . LYS A 1 79 ? -5.698 -4.515 22.061 1.00 79.00 79 LYS A O 1
ATOM 626 N N . GLY A 1 80 ? -7.485 -5.785 22.517 1.00 88.06 80 GLY A N 1
ATOM 627 C CA . GLY A 1 80 ? -8.325 -5.257 21.455 1.00 88.06 80 GLY A CA 1
ATOM 628 C C . GLY A 1 80 ? -8.083 -5.948 20.116 1.00 88.06 80 GLY A C 1
ATOM 629 O O . GLY A 1 80 ? -7.551 -7.060 20.039 1.00 88.06 80 GLY A O 1
ATOM 630 N N . LEU A 1 81 ? -8.539 -5.280 19.065 1.00 93.19 81 LEU A N 1
ATOM 631 C CA . LEU A 1 81 ? -8.396 -5.671 17.674 1.00 93.19 81 LEU A CA 1
ATOM 632 C C . LEU A 1 81 ? -7.292 -4.834 17.026 1.00 93.19 81 LEU A C 1
ATOM 634 O O . LEU A 1 81 ? -7.231 -3.629 17.242 1.00 93.19 81 LEU A O 1
ATOM 638 N N . SER A 1 82 ? -6.477 -5.470 16.194 1.00 95.00 82 SER A N 1
ATOM 639 C CA . SER A 1 82 ? -5.518 -4.838 15.299 1.00 95.00 82 SER A CA 1
ATOM 640 C C . SER A 1 82 ? -5.611 -5.504 13.926 1.00 95.00 82 SER A C 1
ATOM 642 O O . SER A 1 8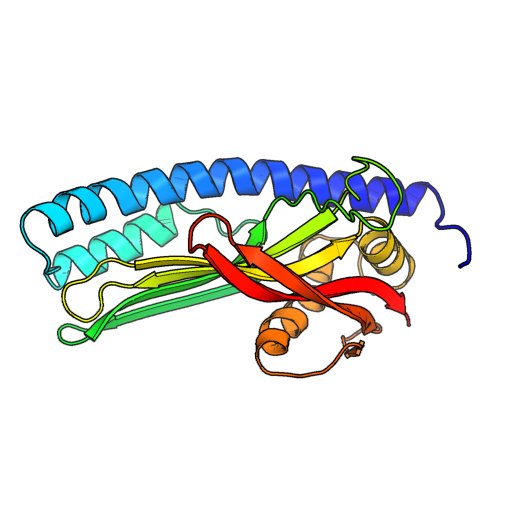2 ? -5.486 -6.726 13.812 1.00 95.00 82 SER A O 1
ATOM 644 N N . ILE A 1 83 ? -5.868 -4.709 12.892 1.00 96.06 83 ILE A N 1
ATOM 645 C CA . ILE A 1 83 ? -5.815 -5.110 11.486 1.00 96.06 83 ILE A CA 1
ATOM 646 C C . ILE A 1 83 ? -4.784 -4.206 10.823 1.00 96.06 83 ILE A C 1
ATOM 648 O O . ILE A 1 83 ? -4.988 -2.996 10.751 1.00 96.06 83 ILE A O 1
ATOM 652 N N . ALA A 1 84 ? -3.681 -4.794 10.374 1.00 95.62 84 ALA A N 1
ATOM 653 C CA . ALA A 1 84 ? -2.640 -4.120 9.616 1.00 95.62 84 ALA A CA 1
ATOM 654 C C . ALA A 1 84 ? -2.629 -4.676 8.192 1.00 95.62 84 ALA A C 1
ATOM 656 O O . ALA A 1 84 ? -2.583 -5.890 8.005 1.00 95.62 84 ALA A O 1
ATOM 657 N N . GLU A 1 85 ? -2.673 -3.804 7.193 1.00 96.19 85 GLU A N 1
ATOM 658 C CA . GLU A 1 85 ? -2.705 -4.193 5.788 1.00 96.19 85 GLU A CA 1
ATOM 659 C C . GLU A 1 85 ? -1.753 -3.324 4.970 1.00 96.19 85 GLU A C 1
ATOM 661 O O . GLU A 1 85 ? -1.871 -2.099 4.943 1.00 96.19 85 GLU A O 1
ATOM 666 N N . LEU A 1 86 ? -0.796 -3.968 4.309 1.00 96.62 86 LEU A N 1
ATOM 667 C CA . LEU A 1 86 ? 0.136 -3.339 3.387 1.00 96.62 86 LEU A CA 1
ATOM 668 C C . LEU A 1 86 ? -0.412 -3.494 1.971 1.00 96.62 86 LEU A C 1
ATOM 670 O O . LEU A 1 86 ? -0.545 -4.618 1.482 1.00 96.62 86 LEU A O 1
ATOM 674 N N . ARG A 1 87 ? -0.709 -2.385 1.295 1.00 97.44 87 ARG A N 1
ATOM 675 C CA . ARG A 1 87 ? -1.344 -2.421 -0.028 1.00 97.44 87 ARG A CA 1
ATOM 676 C C . ARG A 1 87 ? -0.980 -1.241 -0.912 1.00 97.44 87 ARG A C 1
ATOM 678 O O . ARG A 1 87 ? -0.457 -0.236 -0.436 1.00 97.44 87 ARG A O 1
ATOM 685 N N . LEU A 1 88 ? -1.303 -1.345 -2.199 1.00 97.75 88 LEU A N 1
ATOM 686 C CA . LEU A 1 88 ? -1.231 -0.200 -3.104 1.00 97.75 88 LEU A CA 1
ATOM 687 C C . LEU A 1 88 ? -2.486 0.669 -3.009 1.00 97.75 88 LEU A C 1
ATOM 689 O O . LEU A 1 88 ? -3.607 0.166 -2.987 1.00 97.75 88 LEU A O 1
ATOM 693 N N . ALA A 1 89 ? -2.274 1.978 -3.022 1.00 95.56 89 ALA A N 1
ATOM 694 C CA . ALA A 1 89 ? -3.296 3.009 -3.065 1.00 95.56 89 ALA A CA 1
ATOM 695 C C . ALA A 1 89 ? -2.996 4.014 -4.184 1.00 95.56 89 ALA A C 1
ATOM 697 O O . ALA A 1 89 ? -1.868 4.130 -4.687 1.00 95.56 89 ALA A O 1
ATOM 698 N N . SER A 1 90 ? -4.023 4.759 -4.590 1.00 91.25 90 SER A N 1
ATOM 699 C CA . SER A 1 90 ? -3.844 5.836 -5.551 1.00 91.25 90 SER A CA 1
ATOM 700 C C . SER A 1 90 ? -3.021 6.963 -4.929 1.00 91.25 90 SER A C 1
ATOM 702 O O . SER A 1 90 ? -3.225 7.354 -3.784 1.00 91.25 90 SER A O 1
ATOM 704 N N . ALA A 1 91 ? -2.073 7.501 -5.695 1.00 80.56 91 ALA A N 1
ATOM 705 C CA . ALA A 1 91 ? -1.255 8.616 -5.247 1.00 80.56 91 ALA A CA 1
ATOM 706 C C . ALA A 1 91 ? -1.124 9.678 -6.336 1.00 80.56 91 ALA A C 1
ATOM 708 O O . ALA A 1 91 ? -1.037 9.392 -7.537 1.00 80.56 91 ALA A O 1
ATOM 709 N N . ARG A 1 92 ? -1.102 10.934 -5.892 1.00 72.44 92 ARG A N 1
ATOM 710 C CA . ARG A 1 92 ? -0.667 12.080 -6.686 1.00 72.44 92 ARG A CA 1
ATOM 711 C C . ARG A 1 92 ? 0.361 12.822 -5.860 1.00 72.44 92 ARG A C 1
ATOM 713 O O . ARG A 1 92 ? 0.017 13.409 -4.840 1.00 72.44 92 ARG A O 1
ATOM 720 N N . TRP A 1 93 ? 1.611 12.777 -6.292 1.00 70.56 93 TRP A N 1
ATOM 721 C CA . TRP A 1 93 ? 2.680 13.467 -5.592 1.00 70.56 93 TRP A CA 1
ATOM 722 C C . TRP A 1 93 ? 2.956 14.798 -6.262 1.00 70.56 93 TRP A C 1
ATOM 724 O O . TRP A 1 93 ? 3.163 14.830 -7.471 1.00 70.56 93 TRP A O 1
ATOM 734 N N . LYS A 1 94 ? 2.938 15.879 -5.486 1.00 70.06 94 LYS A N 1
ATOM 735 C CA . LYS A 1 94 ? 3.352 17.204 -5.940 1.00 70.06 94 LYS A CA 1
ATOM 736 C C . LYS A 1 94 ? 4.774 17.432 -5.443 1.00 70.06 94 LYS A C 1
ATOM 738 O O . LYS A 1 94 ? 4.980 17.428 -4.233 1.00 70.06 94 LYS A O 1
ATOM 743 N N . ASN A 1 95 ? 5.718 17.644 -6.354 1.00 63.91 95 ASN A N 1
ATOM 744 C CA . ASN A 1 95 ? 7.028 18.161 -5.985 1.00 63.91 95 ASN A CA 1
ATOM 745 C C . ASN A 1 95 ? 7.035 19.674 -6.190 1.00 63.91 95 ASN A C 1
ATOM 747 O O . ASN A 1 95 ? 6.940 20.152 -7.318 1.00 63.91 95 ASN A O 1
ATOM 751 N N . THR A 1 96 ? 7.139 20.430 -5.101 1.00 61.06 96 THR A N 1
ATOM 752 C CA . THR A 1 96 ? 7.205 21.895 -5.152 1.00 61.06 96 THR A CA 1
ATOM 753 C C . THR A 1 96 ? 8.509 22.411 -5.762 1.00 61.06 96 THR A C 1
ATOM 755 O O . THR A 1 96 ? 8.539 23.537 -6.247 1.00 61.06 96 THR A O 1
ATOM 758 N N . GLU A 1 97 ? 9.569 21.600 -5.782 1.00 59.75 97 GLU A N 1
ATOM 759 C CA . GLU A 1 97 ? 10.875 21.956 -6.349 1.00 59.75 97 GLU A CA 1
ATOM 760 C C . GLU A 1 97 ? 10.898 21.894 -7.882 1.00 59.75 97 GLU A C 1
ATOM 762 O O . GLU A 1 97 ? 11.760 22.497 -8.513 1.00 59.75 97 GLU A O 1
ATOM 767 N N . TRP A 1 98 ? 9.933 21.213 -8.509 1.00 55.84 98 TRP A N 1
ATOM 768 C CA . TRP A 1 98 ? 9.851 21.083 -9.971 1.00 55.84 98 TRP A CA 1
ATOM 769 C C . TRP A 1 98 ? 9.130 22.261 -10.652 1.00 55.84 98 TRP A C 1
ATOM 771 O O . TRP A 1 98 ? 8.747 22.174 -11.814 1.00 55.84 98 TRP A O 1
ATOM 781 N N . GLY A 1 99 ? 8.958 23.385 -9.949 1.00 45.19 99 GLY A N 1
ATOM 782 C CA . GLY A 1 99 ? 8.550 24.657 -10.556 1.00 45.19 99 GLY A CA 1
ATOM 783 C C . GLY A 1 99 ? 7.079 24.766 -10.974 1.00 45.19 99 GLY A C 1
ATOM 784 O O . GLY A 1 99 ? 6.714 25.727 -11.648 1.00 45.19 99 GLY A O 1
ATOM 785 N N . GLY A 1 100 ? 6.207 23.840 -10.569 1.00 47.91 100 GLY A N 1
ATOM 786 C CA . GLY A 1 100 ? 4.782 23.916 -10.890 1.00 47.91 100 GLY A CA 1
ATOM 787 C C . GLY A 1 100 ? 3.942 22.842 -10.209 1.00 47.91 100 GLY A C 1
ATOM 788 O O . GLY A 1 100 ? 4.456 21.875 -9.660 1.00 47.91 100 GLY A O 1
ATOM 789 N N . ALA A 1 101 ? 2.618 22.998 -10.269 1.00 50.84 101 ALA A N 1
ATOM 790 C CA . ALA A 1 101 ? 1.616 22.072 -9.727 1.00 50.84 101 ALA A CA 1
ATOM 791 C C . ALA A 1 101 ? 1.591 20.680 -10.405 1.00 50.84 101 ALA A C 1
ATOM 793 O O . ALA A 1 101 ? 0.606 19.946 -10.266 1.00 50.84 101 ALA A O 1
ATOM 794 N N . GLU A 1 102 ? 2.634 20.321 -11.156 1.00 53.72 102 GLU A N 1
ATOM 795 C CA . GLU A 1 102 ? 2.729 19.065 -11.881 1.00 53.72 102 GLU A CA 1
ATOM 796 C C . GLU A 1 102 ? 2.863 17.911 -10.894 1.00 53.72 102 GLU A C 1
ATOM 798 O O . GLU A 1 102 ? 3.872 17.727 -10.211 1.00 53.72 102 GLU A O 1
ATOM 803 N N . SER A 1 103 ? 1.789 17.130 -10.787 1.00 66.56 103 SER A N 1
ATOM 804 C CA . SER A 1 103 ? 1.814 15.917 -9.993 1.00 66.56 103 SER A CA 1
ATOM 805 C C . SER A 1 103 ? 2.442 14.792 -10.803 1.00 66.56 103 SER A C 1
ATOM 807 O O . SER A 1 103 ? 1.882 14.416 -11.838 1.00 66.56 103 SER A O 1
ATOM 809 N N . ALA A 1 104 ? 3.537 14.206 -10.324 1.00 73.00 104 ALA A N 1
ATOM 810 C CA . ALA A 1 104 ? 4.089 13.013 -10.947 1.00 73.00 104 ALA A CA 1
ATOM 811 C C . ALA A 1 104 ? 3.105 11.843 -10.731 1.00 73.00 104 ALA A C 1
ATOM 813 O O . ALA A 1 104 ? 2.789 11.505 -9.582 1.00 73.00 104 ALA A O 1
ATOM 814 N N . PRO A 1 105 ? 2.559 11.238 -11.802 1.00 83.25 105 PRO A N 1
ATOM 815 C CA . PRO A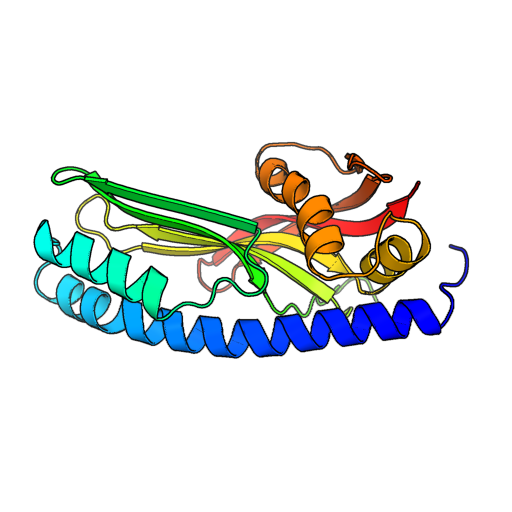 1 105 ? 1.637 10.122 -11.663 1.00 83.25 105 PRO A CA 1
ATOM 816 C C . PRO A 1 105 ? 2.377 8.883 -11.148 1.00 83.25 105 PRO A C 1
ATOM 818 O O . PRO A 1 105 ? 3.486 8.566 -11.587 1.00 83.25 105 PRO A O 1
ATOM 821 N N . GLY A 1 106 ? 1.726 8.160 -10.243 1.00 91.94 106 GLY A N 1
ATOM 822 C CA . GLY A 1 106 ? 2.267 6.958 -9.627 1.00 91.94 106 GLY A CA 1
ATOM 823 C C . GLY A 1 106 ? 1.220 6.202 -8.817 1.00 91.94 106 GLY A C 1
ATOM 824 O O . GLY A 1 106 ? 0.018 6.467 -8.940 1.00 91.94 106 GLY A O 1
ATOM 825 N N . VAL A 1 107 ? 1.702 5.279 -7.992 1.00 95.88 107 VAL A N 1
ATOM 826 C CA . VAL A 1 107 ? 0.941 4.571 -6.952 1.00 95.88 107 VAL A CA 1
ATOM 827 C C . VAL A 1 107 ? 1.722 4.650 -5.648 1.00 95.88 107 VAL A C 1
ATOM 829 O O . VAL A 1 107 ? 2.951 4.678 -5.676 1.00 95.88 107 VAL A O 1
ATOM 832 N N . SER A 1 108 ? 1.037 4.665 -4.509 1.00 95.25 108 SER A N 1
ATOM 833 C CA . SER A 1 108 ? 1.706 4.598 -3.209 1.00 95.25 108 SER A CA 1
ATOM 834 C C . SER A 1 108 ? 1.489 3.237 -2.578 1.00 9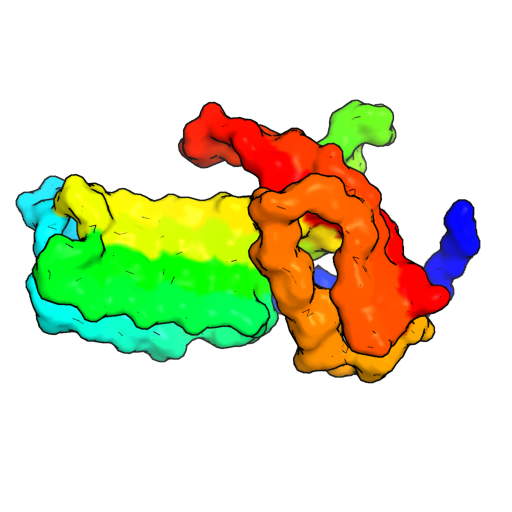5.25 108 SER A C 1
ATOM 836 O O . SER A 1 108 ? 0.391 2.694 -2.619 1.00 95.25 108 SER A O 1
ATOM 838 N N . LEU A 1 109 ? 2.548 2.687 -2.001 1.00 96.56 109 LEU A N 1
ATOM 839 C CA . LEU A 1 109 ? 2.460 1.606 -1.041 1.00 96.56 109 LEU A CA 1
ATOM 840 C C . LEU A 1 109 ? 2.130 2.220 0.319 1.00 96.56 109 LEU A C 1
ATOM 842 O O . LEU A 1 109 ? 2.883 3.065 0.807 1.00 96.56 109 LEU A O 1
ATOM 846 N N . VAL A 1 110 ? 1.022 1.800 0.918 1.00 95.25 110 VAL A N 1
ATOM 847 C CA . VAL A 1 110 ? 0.532 2.311 2.199 1.00 95.25 110 VAL A CA 1
ATOM 848 C C . VAL A 1 110 ? 0.351 1.174 3.194 1.00 95.25 110 VAL A C 1
ATOM 850 O O . VAL A 1 110 ? -0.034 0.064 2.825 1.00 95.25 110 VAL A O 1
ATOM 853 N N . LEU A 1 111 ? 0.609 1.471 4.464 1.00 95.00 111 LEU A N 1
ATOM 854 C CA . LEU A 1 111 ? 0.243 0.638 5.598 1.00 95.00 111 LEU A CA 1
ATOM 855 C C . LEU A 1 111 ? -1.040 1.197 6.213 1.00 95.00 111 LEU A C 1
ATOM 857 O O . LEU A 1 111 ? -1.030 2.268 6.822 1.00 95.00 111 LEU A O 1
ATOM 861 N N . MET A 1 112 ? -2.139 0.470 6.055 1.00 95.12 112 MET A N 1
ATOM 862 C CA . MET A 1 112 ? -3.395 0.739 6.746 1.00 95.12 112 MET A CA 1
ATOM 863 C C . MET A 1 112 ? -3.379 0.031 8.098 1.00 95.12 112 MET A C 1
ATOM 865 O O . MET A 1 112 ? -3.107 -1.167 8.159 1.00 95.12 112 MET A O 1
ATOM 869 N N . LEU A 1 113 ? -3.695 0.746 9.175 1.00 95.00 113 LEU A N 1
ATOM 870 C CA . LEU A 1 113 ? -3.781 0.182 10.519 1.00 95.00 113 LEU A CA 1
ATOM 871 C C . LEU A 1 113 ? -5.098 0.585 11.180 1.00 95.00 113 LEU A C 1
ATOM 873 O O . LEU A 1 113 ? -5.312 1.752 11.492 1.00 95.00 113 LEU A O 1
ATOM 877 N N . LEU A 1 114 ? -5.946 -0.402 11.460 1.00 95.00 114 LEU A N 1
ATOM 878 C CA . LEU A 1 114 ? -7.102 -0.280 12.344 1.00 95.00 114 LEU A CA 1
ATOM 879 C C . LEU A 1 114 ? -6.748 -0.905 13.696 1.00 95.00 114 LEU A C 1
ATOM 881 O O . LEU A 1 114 ? -6.463 -2.098 13.756 1.00 95.00 114 LEU A O 1
ATOM 885 N N . SER A 1 115 ? -6.788 -0.135 14.780 1.00 94.25 115 SER A N 1
ATOM 886 C CA . SER A 1 115 ? -6.489 -0.614 16.135 1.00 94.25 115 SER A CA 1
ATOM 887 C C . SER A 1 115 ? -7.532 -0.142 17.146 1.00 94.25 115 SER A C 1
ATOM 889 O O . SER A 1 115 ? -8.081 0.950 17.010 1.00 94.25 115 SER A O 1
ATOM 891 N N . THR A 1 116 ? -7.810 -0.960 18.163 1.00 91.94 116 THR A N 1
ATOM 892 C CA . THR A 1 116 ? -8.718 -0.622 19.270 1.00 91.94 116 THR A CA 1
ATOM 893 C C . THR A 1 116 ? -8.050 -0.652 20.650 1.00 91.94 116 THR A C 1
ATOM 895 O O . THR A 1 116 ? -8.638 -1.136 21.621 1.00 91.94 116 THR A O 1
ATOM 898 N N . GLU A 1 117 ? -6.793 -0.232 20.737 1.00 86.31 117 GLU A N 1
ATOM 899 C CA . GLU A 1 117 ? -6.004 -0.265 21.972 1.00 86.31 117 GLU A CA 1
ATOM 900 C C . GLU A 1 117 ? -6.356 0.879 22.940 1.00 86.31 117 GLU A C 1
ATOM 902 O O . GLU A 1 117 ? -6.672 1.993 22.528 1.00 86.31 117 GLU A O 1
ATOM 907 N N . ASN A 1 118 ? -6.255 0.616 24.250 1.00 84.25 118 ASN A N 1
ATOM 908 C CA . ASN A 1 118 ? -6.431 1.612 25.321 1.00 84.25 118 ASN A CA 1
ATOM 909 C C . ASN A 1 118 ? -7.740 2.418 25.225 1.00 84.25 118 ASN A C 1
ATOM 911 O O . ASN A 1 118 ? -7.725 3.644 25.345 1.00 84.25 118 ASN A O 1
ATOM 915 N N . ASP A 1 119 ? -8.861 1.732 24.976 1.00 85.81 119 ASP A N 1
ATOM 916 C CA . ASP A 1 119 ? -10.193 2.337 24.825 1.00 85.81 119 ASP A CA 1
ATOM 917 C C . ASP A 1 119 ? -10.268 3.395 23.701 1.00 85.81 119 ASP A C 1
ATOM 919 O O . ASP A 1 119 ? -11.150 4.256 23.672 1.00 85.81 119 ASP A O 1
ATOM 923 N N . ARG A 1 120 ? -9.343 3.338 22.736 1.00 88.88 120 ARG A N 1
ATOM 924 C CA . ARG A 1 120 ? -9.300 4.229 21.576 1.00 88.88 120 ARG A CA 1
ATOM 925 C C . ARG A 1 120 ? -9.408 3.428 20.299 1.00 88.88 120 ARG A C 1
ATOM 927 O O . ARG A 1 120 ? -8.782 2.388 20.153 1.00 88.88 120 ARG A O 1
ATOM 934 N N . LEU A 1 121 ? -10.202 3.943 19.370 1.00 91.25 121 LEU A N 1
ATOM 935 C CA . LEU A 1 121 ? -10.226 3.475 17.996 1.00 91.25 121 LEU A CA 1
ATOM 936 C C . LEU A 1 121 ? -9.278 4.352 17.185 1.00 91.25 121 LEU A C 1
ATOM 938 O O . LEU A 1 121 ? -9.512 5.554 17.063 1.00 91.25 121 LEU A O 1
ATOM 942 N N . THR A 1 122 ? -8.254 3.741 16.610 1.00 92.00 122 THR A N 1
ATOM 943 C CA . THR A 1 122 ? -7.310 4.406 15.718 1.00 92.00 122 THR A CA 1
ATOM 944 C C . THR A 1 122 ? -7.432 3.783 14.339 1.00 92.00 122 THR A C 1
ATOM 946 O O . THR A 1 122 ? -7.426 2.560 14.203 1.00 92.00 122 THR A O 1
ATOM 949 N N . PHE A 1 123 ? -7.540 4.623 13.318 1.00 93.00 123 PHE A N 1
ATOM 950 C CA . PHE A 1 123 ? -7.418 4.213 11.930 1.00 93.00 123 PHE A CA 1
ATOM 951 C C . PHE A 1 123 ? -6.393 5.121 11.260 1.00 93.00 123 PHE A C 1
ATOM 953 O O . PHE A 1 123 ? -6.648 6.316 11.127 1.00 93.00 123 PHE A O 1
ATOM 960 N N . THR A 1 124 ? -5.241 4.570 10.886 1.00 91.88 124 THR A N 1
ATOM 961 C CA . THR A 1 124 ? -4.162 5.324 10.241 1.00 91.88 124 THR A CA 1
ATOM 962 C C . THR A 1 124 ? -3.852 4.749 8.867 1.00 91.88 124 THR A C 1
ATOM 964 O O . THR A 1 124 ? -4.011 3.551 8.619 1.00 91.88 124 THR A O 1
ATOM 967 N N . VAL A 1 125 ? -3.414 5.621 7.961 1.00 92.19 125 VAL A N 1
ATOM 968 C CA . VAL A 1 125 ? -2.904 5.245 6.641 1.00 92.19 125 VAL A CA 1
ATOM 969 C C . VAL A 1 125 ? -1.533 5.881 6.498 1.00 92.19 125 VAL A C 1
ATOM 971 O O . VAL A 1 125 ? -1.412 7.085 6.295 1.00 92.19 125 VAL A O 1
ATOM 974 N N . THR A 1 126 ? -0.492 5.071 6.641 1.00 91.88 126 THR A N 1
ATOM 975 C CA . THR A 1 126 ? 0.892 5.545 6.617 1.00 91.88 126 THR A CA 1
ATOM 976 C C . THR A 1 126 ? 1.502 5.249 5.247 1.00 91.88 126 THR A C 1
ATOM 978 O O . THR A 1 126 ? 1.619 4.072 4.894 1.00 91.88 126 THR A O 1
ATOM 981 N N . PRO A 1 127 ? 1.903 6.257 4.452 1.00 92.38 127 PRO A N 1
ATOM 982 C CA . PRO A 1 127 ? 2.643 6.009 3.221 1.00 92.38 127 PRO A CA 1
ATOM 983 C C . PRO A 1 127 ? 4.014 5.402 3.536 1.00 92.38 127 PRO A C 1
ATOM 985 O O . PRO A 1 127 ? 4.750 5.903 4.379 1.00 92.38 127 PRO A O 1
ATOM 988 N N . VAL A 1 128 ? 4.350 4.318 2.841 1.00 93.75 128 VAL A N 1
ATOM 989 C CA . VAL A 1 128 ? 5.617 3.583 2.985 1.00 93.75 128 VAL A CA 1
ATOM 990 C C . VAL A 1 128 ? 6.555 3.920 1.838 1.00 93.75 128 VAL A C 1
ATOM 992 O O . VAL A 1 128 ? 7.726 4.252 2.031 1.00 93.75 128 VAL A O 1
ATOM 995 N N . ALA A 1 129 ? 6.016 3.861 0.624 1.00 94.69 129 ALA A N 1
ATOM 996 C CA . ALA A 1 129 ? 6.731 4.216 -0.584 1.00 94.69 129 ALA A CA 1
ATOM 997 C C . ALA A 1 129 ? 5.784 4.853 -1.600 1.00 94.69 129 ALA A C 1
ATOM 999 O O . ALA A 1 129 ? 4.582 4.579 -1.627 1.00 94.69 129 ALA A O 1
ATOM 1000 N N . ASN A 1 130 ? 6.335 5.680 -2.476 1.00 93.81 130 ASN A N 1
ATOM 1001 C CA . ASN A 1 130 ? 5.660 6.155 -3.671 1.00 93.81 130 ASN A CA 1
ATOM 1002 C C . ASN A 1 130 ? 6.429 5.670 -4.894 1.00 93.81 130 ASN A C 1
ATOM 1004 O O . ASN A 1 130 ? 7.648 5.796 -4.940 1.00 93.81 130 ASN A O 1
ATOM 1008 N N . LEU A 1 131 ? 5.722 5.138 -5.881 1.00 95.50 131 LEU A N 1
ATOM 1009 C CA . LEU A 1 131 ? 6.302 4.602 -7.100 1.00 95.50 131 LEU A CA 1
ATOM 1010 C C . LEU A 1 131 ? 5.875 5.442 -8.288 1.00 95.50 131 LEU A C 1
ATOM 1012 O O . LEU A 1 131 ? 4.701 5.458 -8.667 1.00 95.50 131 LEU A O 1
ATOM 1016 N N . LEU A 1 132 ? 6.845 6.113 -8.904 1.00 93.62 132 LEU A N 1
ATOM 1017 C CA . LEU A 1 132 ? 6.608 6.850 -10.136 1.00 93.62 132 LEU A CA 1
ATOM 1018 C C . LEU A 1 132 ? 6.243 5.900 -11.281 1.00 93.62 132 LEU A C 1
ATOM 1020 O O . LEU A 1 132 ? 6.775 4.791 -11.382 1.00 93.62 132 LEU A O 1
ATOM 1024 N N . LEU A 1 133 ? 5.415 6.371 -12.222 1.00 93.88 133 LEU A N 1
ATOM 1025 C CA . LEU A 1 133 ? 5.138 5.628 -13.460 1.00 93.88 133 LEU A CA 1
ATOM 1026 C C . LEU A 1 133 ? 6.420 5.233 -14.207 1.00 93.88 133 LEU A C 1
ATOM 1028 O O . LEU A 1 133 ? 6.461 4.169 -14.820 1.00 93.88 133 LEU A O 1
ATOM 1032 N N . HIS A 1 134 ? 7.470 6.059 -14.143 1.00 93.44 134 HIS A N 1
ATOM 1033 C CA . HIS A 1 134 ? 8.763 5.722 -14.738 1.00 93.44 134 HIS A CA 1
ATOM 1034 C C . HIS A 1 134 ? 9.371 4.466 -14.103 1.00 93.44 134 HIS A C 1
ATOM 1036 O O . HIS A 1 134 ? 9.808 3.571 -14.823 1.00 93.44 134 HIS A O 1
ATOM 1042 N N . ALA A 1 135 ? 9.372 4.381 -12.770 1.00 95.62 135 ALA A N 1
ATOM 1043 C CA . ALA A 1 135 ? 9.895 3.231 -12.045 1.00 95.62 135 ALA A CA 1
ATOM 1044 C C . ALA A 1 135 ? 9.118 1.959 -12.385 1.00 95.62 135 ALA A C 1
ATOM 1046 O O . ALA A 1 135 ? 9.722 0.947 -12.739 1.00 95.62 135 ALA A O 1
ATOM 1047 N N . LEU A 1 136 ? 7.784 2.035 -12.364 1.00 96.88 136 LEU A N 1
ATOM 1048 C CA . LEU A 1 136 ? 6.919 0.922 -12.754 1.00 96.88 136 LEU A CA 1
ATOM 1049 C C . LEU A 1 136 ? 7.191 0.480 -14.193 1.00 96.88 136 LEU A C 1
ATOM 1051 O O . LEU A 1 136 ? 7.391 -0.702 -14.440 1.00 96.88 136 LEU A O 1
ATOM 1055 N N . GLY A 1 137 ? 7.282 1.417 -15.137 1.00 96.88 137 GLY A N 1
ATOM 1056 C CA . GLY A 1 137 ? 7.582 1.094 -16.529 1.00 96.88 137 GLY A CA 1
ATOM 1057 C C . GLY A 1 137 ? 8.959 0.448 -16.709 1.00 96.88 137 GLY A C 1
ATOM 1058 O O . GLY A 1 137 ? 9.112 -0.480 -17.498 1.00 96.88 137 GLY A O 1
ATOM 1059 N N . ARG A 1 138 ? 9.969 0.873 -15.940 1.00 97.19 138 ARG A N 1
ATOM 1060 C CA . ARG A 1 138 ? 11.279 0.202 -15.925 1.00 97.19 138 ARG A CA 1
ATOM 1061 C C . ARG A 1 138 ? 11.199 -1.207 -15.358 1.00 97.19 138 ARG A C 1
ATOM 1063 O O . ARG A 1 138 ? 11.885 -2.086 -15.874 1.00 97.19 138 ARG A O 1
ATOM 1070 N N . ARG A 1 139 ? 10.355 -1.433 -14.351 1.00 97.38 139 ARG A N 1
ATOM 1071 C CA . ARG A 1 139 ? 10.102 -2.773 -13.826 1.00 97.38 139 ARG A CA 1
ATOM 1072 C C . ARG A 1 139 ? 9.391 -3.662 -14.844 1.00 97.38 139 ARG A C 1
ATOM 1074 O O . ARG A 1 139 ? 9.809 -4.802 -15.008 1.00 97.38 139 ARG A O 1
ATOM 1081 N N . PHE A 1 140 ? 8.385 -3.159 -15.553 1.00 97.19 140 PHE A N 1
ATOM 1082 C CA . PHE A 1 140 ? 7.759 -3.883 -16.667 1.00 97.19 140 PHE A CA 1
ATOM 1083 C C . PHE A 1 140 ? 8.766 -4.227 -17.769 1.00 97.19 140 PHE A C 1
ATOM 1085 O O . PHE A 1 140 ? 8.754 -5.325 -18.300 1.00 97.19 140 PHE A O 1
ATOM 1092 N N . GLN A 1 141 ? 9.689 -3.314 -18.074 1.00 96.44 141 GLN A N 1
ATOM 1093 C CA . GLN A 1 141 ? 10.702 -3.548 -19.100 1.00 96.44 141 GLN A CA 1
ATOM 1094 C C . GLN A 1 141 ? 11.745 -4.610 -18.722 1.00 96.44 141 GLN A C 1
ATOM 1096 O O . GLN A 1 141 ? 12.259 -5.291 -19.606 1.00 96.44 141 GLN A O 1
ATOM 1101 N N . ARG A 1 142 ? 12.170 -4.646 -17.454 1.00 95.81 142 ARG A N 1
ATOM 1102 C CA . ARG A 1 142 ? 13.415 -5.325 -17.044 1.00 95.81 142 ARG A CA 1
ATOM 1103 C C . ARG A 1 142 ? 13.218 -6.491 -16.092 1.00 95.81 142 ARG A C 1
ATOM 1105 O O . ARG A 1 142 ? 14.144 -7.281 -15.941 1.00 95.81 142 ARG A O 1
ATOM 1112 N N . GLY A 1 143 ? 12.097 -6.522 -15.383 1.00 94.06 143 GLY A N 1
ATOM 1113 C CA . GLY A 1 143 ? 11.850 -7.537 -14.375 1.00 94.06 143 GLY A CA 1
ATOM 1114 C C . GLY A 1 143 ? 11.239 -8.801 -14.963 1.00 94.06 143 GLY A C 1
ATOM 1115 O O . GLY A 1 143 ? 10.835 -8.840 -16.123 1.00 94.06 143 GLY A O 1
ATOM 1116 N N . ASP A 1 144 ? 11.158 -9.830 -14.131 1.00 92.00 144 ASP A N 1
ATOM 1117 C CA . ASP A 1 144 ? 10.597 -11.117 -14.520 1.00 92.00 144 ASP A CA 1
ATOM 1118 C C . ASP A 1 144 ? 9.066 -11.099 -14.390 1.00 92.00 144 ASP A C 1
ATOM 1120 O O . ASP A 1 144 ? 8.523 -10.812 -13.318 1.00 92.00 144 ASP A O 1
ATOM 1124 N N . GLY A 1 145 ? 8.362 -11.361 -15.489 1.00 92.94 145 GLY A N 1
ATOM 1125 C CA . GLY A 1 145 ? 6.901 -11.324 -15.556 1.00 92.94 145 GLY A CA 1
ATOM 1126 C C . GLY A 1 145 ? 6.284 -9.918 -15.621 1.00 92.94 145 GLY A C 1
ATOM 1127 O O . GLY A 1 145 ? 6.805 -8.937 -15.077 1.00 92.94 145 GLY A O 1
ATOM 1128 N N . HIS A 1 146 ? 5.146 -9.843 -16.317 1.00 94.69 146 HIS A N 1
ATOM 1129 C CA . HIS A 1 146 ? 4.367 -8.618 -16.562 1.00 94.69 146 HIS A CA 1
ATOM 1130 C C . HIS A 1 146 ? 2.977 -8.667 -15.905 1.00 94.69 146 HIS A C 1
ATOM 1132 O O . HIS A 1 146 ? 2.215 -7.706 -15.982 1.00 94.69 146 HIS A O 1
ATOM 1138 N N . ASP A 1 147 ? 2.612 -9.785 -15.278 1.00 96.06 147 ASP A N 1
ATOM 1139 C CA . ASP A 1 147 ? 1.342 -9.885 -14.570 1.00 96.06 147 ASP A CA 1
ATOM 1140 C C . ASP A 1 147 ? 1.375 -9.144 -13.222 1.00 96.06 147 ASP A C 1
ATOM 1142 O O . ASP A 1 147 ? 2.425 -8.825 -12.653 1.00 96.06 147 ASP A O 1
ATOM 1146 N N . THR A 1 148 ? 0.185 -8.861 -12.692 1.00 95.75 148 THR A N 1
ATOM 1147 C CA . THR A 1 148 ? 0.017 -8.167 -11.413 1.00 95.75 148 THR A CA 1
ATOM 1148 C C . THR A 1 148 ? 0.698 -8.897 -10.254 1.00 95.75 148 THR A C 1
ATOM 1150 O O . THR A 1 148 ? 1.260 -8.239 -9.380 1.00 95.75 148 THR A O 1
ATOM 1153 N N . ALA A 1 149 ? 0.699 -10.232 -10.236 1.00 95.88 149 ALA A N 1
ATOM 1154 C CA . ALA A 1 149 ? 1.276 -11.005 -9.139 1.00 95.88 149 ALA A CA 1
ATOM 1155 C C . ALA A 1 149 ? 2.807 -10.872 -9.091 1.00 95.88 149 ALA A C 1
ATOM 1157 O O . ALA A 1 149 ? 3.383 -10.707 -8.013 1.00 95.88 149 ALA A O 1
ATOM 1158 N N . ALA A 1 150 ? 3.472 -10.874 -10.248 1.00 96.00 150 ALA A N 1
ATOM 1159 C CA . ALA A 1 150 ? 4.907 -10.652 -10.363 1.00 96.00 150 ALA A CA 1
ATOM 1160 C C . ALA A 1 150 ? 5.311 -9.261 -9.855 1.00 96.00 150 ALA A C 1
ATOM 1162 O O . ALA A 1 150 ? 6.269 -9.139 -9.091 1.00 96.00 150 ALA A O 1
ATOM 1163 N N . ILE A 1 151 ? 4.533 -8.233 -10.198 1.00 96.56 151 ILE A N 1
ATOM 1164 C CA . ILE A 1 151 ? 4.770 -6.863 -9.731 1.00 96.56 151 ILE A CA 1
ATOM 1165 C C . ILE A 1 151 ? 4.583 -6.776 -8.215 1.00 96.56 151 ILE A C 1
ATOM 1167 O O . ILE A 1 151 ? 5.458 -6.268 -7.522 1.00 96.56 151 ILE A O 1
ATOM 1171 N N . LEU A 1 152 ? 3.479 -7.303 -7.673 1.00 96.81 152 LEU A N 1
ATOM 1172 C CA . LEU A 1 152 ? 3.214 -7.274 -6.228 1.00 96.81 152 LEU A CA 1
ATOM 1173 C C . LEU A 1 152 ? 4.287 -8.019 -5.424 1.00 96.81 152 LEU A C 1
ATOM 1175 O O . LEU A 1 152 ? 4.681 -7.563 -4.350 1.00 96.81 152 LEU A O 1
ATOM 1179 N N . ARG A 1 153 ? 4.801 -9.132 -5.956 1.00 96.00 153 ARG A N 1
ATOM 1180 C CA . ARG A 1 153 ? 5.926 -9.869 -5.367 1.00 96.00 153 ARG A CA 1
ATOM 1181 C C . ARG A 1 153 ? 7.180 -9.003 -5.259 1.00 96.00 153 ARG A C 1
ATOM 1183 O O . ARG A 1 153 ? 7.786 -8.984 -4.192 1.00 96.00 153 ARG A O 1
ATOM 1190 N N . ASP A 1 154 ? 7.526 -8.251 -6.301 1.00 96.56 154 ASP A N 1
ATOM 1191 C CA . ASP A 1 154 ? 8.691 -7.358 -6.266 1.00 96.56 154 ASP A CA 1
ATOM 1192 C C . ASP A 1 154 ? 8.444 -6.071 -5.468 1.00 96.56 154 ASP A C 1
ATOM 1194 O O . ASP A 1 154 ? 9.391 -5.422 -5.039 1.00 96.56 154 ASP A O 1
ATOM 1198 N N . LEU A 1 155 ? 7.194 -5.688 -5.215 1.00 96.19 155 LEU A N 1
ATOM 1199 C CA . LEU A 1 155 ? 6.878 -4.562 -4.332 1.00 96.19 155 LEU A CA 1
ATOM 1200 C C . LEU A 1 155 ? 6.908 -4.947 -2.849 1.00 96.19 155 LEU A C 1
ATOM 1202 O O . LEU A 1 155 ? 7.100 -4.075 -2.006 1.00 96.19 155 LEU A O 1
ATOM 1206 N N . ARG A 1 156 ? 6.757 -6.234 -2.508 1.00 95.25 156 ARG A N 1
ATOM 1207 C CA . ARG A 1 156 ? 6.685 -6.706 -1.114 1.00 95.25 156 ARG A CA 1
ATOM 1208 C C . ARG A 1 156 ? 7.888 -6.282 -0.260 1.00 95.25 156 ARG A C 1
ATOM 1210 O O . ARG A 1 156 ? 7.646 -5.815 0.853 1.00 95.25 156 ARG A O 1
ATOM 1217 N N . PRO A 1 157 ? 9.148 -6.360 -0.734 1.00 94.50 157 PRO A N 1
ATOM 1218 C CA . PRO A 1 157 ? 10.299 -5.912 0.051 1.00 94.50 157 PRO A CA 1
ATOM 1219 C C . PRO A 1 157 ? 10.250 -4.430 0.440 1.00 94.50 157 PRO A C 1
ATOM 1221 O O . PRO A 1 157 ? 10.789 -4.069 1.481 1.00 94.50 157 PRO A O 1
ATOM 1224 N N . LEU A 1 158 ? 9.541 -3.583 -0.323 1.00 93.44 158 LEU A N 1
ATOM 1225 C CA . LEU A 1 158 ? 9.358 -2.170 0.027 1.00 93.44 158 LEU A CA 1
ATOM 1226 C C . LEU A 1 158 ? 8.594 -1.980 1.348 1.00 93.44 158 LEU A C 1
ATOM 1228 O O . LEU A 1 158 ? 8.728 -0.940 1.980 1.00 93.44 158 LEU A O 1
ATOM 1232 N N . GLY A 1 159 ? 7.821 -2.972 1.800 1.00 90.06 159 GLY A N 1
ATOM 1233 C CA . GLY A 1 159 ? 7.110 -2.916 3.080 1.00 90.06 159 GLY A CA 1
ATOM 1234 C C . GLY A 1 159 ? 8.028 -2.853 4.304 1.00 90.06 159 GLY A C 1
ATOM 1235 O O . GLY A 1 159 ? 7.668 -2.236 5.301 1.00 90.06 159 GLY A O 1
ATOM 1236 N N . ALA A 1 160 ? 9.225 -3.442 4.222 1.00 86.56 160 ALA A N 1
ATOM 1237 C CA . ALA A 1 160 ? 10.195 -3.467 5.323 1.00 86.56 160 ALA A CA 1
ATOM 1238 C C . ALA A 1 160 ? 11.018 -2.167 5.437 1.00 86.56 160 ALA A C 1
ATOM 1240 O O . ALA A 1 160 ? 11.757 -1.963 6.394 1.00 86.56 160 ALA A O 1
ATOM 1241 N N . VAL A 1 161 ? 10.880 -1.267 4.463 1.00 82.94 161 VAL A N 1
ATOM 1242 C CA . VAL A 1 161 ? 11.728 -0.081 4.271 1.00 82.94 161 VAL A CA 1
ATOM 1243 C C . VAL A 1 161 ? 11.400 1.042 5.256 1.00 82.94 161 VAL A C 1
ATOM 1245 O O . VAL A 1 161 ? 12.209 1.953 5.436 1.00 82.94 161 VAL A O 1
ATOM 1248 N N . ILE A 1 162 ? 10.245 0.972 5.930 1.00 74.88 162 ILE A N 1
ATOM 1249 C CA . ILE A 1 162 ? 9.839 1.925 6.980 1.00 74.88 162 ILE A CA 1
ATOM 1250 C C . ILE A 1 162 ? 10.922 2.038 8.063 1.00 74.88 162 ILE A C 1
ATOM 1252 O O . ILE A 1 162 ? 11.158 3.125 8.582 1.00 74.88 162 ILE A O 1
ATOM 1256 N N . GLU A 1 163 ? 11.596 0.931 8.374 1.00 77.56 163 GLU A N 1
ATOM 1257 C CA . GLU A 1 163 ? 12.545 0.835 9.488 1.00 77.56 163 GLU A CA 1
ATOM 1258 C C . GLU A 1 163 ? 14.011 1.005 9.063 1.00 77.56 163 GLU A C 1
ATOM 1260 O O . GLU A 1 163 ? 14.903 0.978 9.909 1.00 77.56 163 GLU A O 1
ATOM 1265 N N . THR A 1 164 ? 14.284 1.186 7.767 1.00 81.56 164 THR A N 1
ATOM 1266 C CA . THR A 1 164 ? 15.656 1.263 7.240 1.00 81.56 164 THR A CA 1
ATOM 1267 C C . THR A 1 164 ? 15.983 2.652 6.694 1.00 81.56 164 THR A C 1
ATOM 1269 O O . THR A 1 164 ? 15.092 3.467 6.455 1.00 81.56 164 THR A O 1
ATOM 1272 N N . SER A 1 165 ? 17.270 2.938 6.477 1.00 84.75 165 SER A N 1
ATOM 1273 C CA . SER A 1 165 ? 17.734 4.115 5.723 1.00 84.75 165 SER A CA 1
ATOM 1274 C C . SER A 1 165 ? 17.999 3.804 4.246 1.00 84.75 165 SER A C 1
ATOM 1276 O O . SER A 1 165 ? 18.504 4.658 3.519 1.00 84.75 165 SER A O 1
ATOM 1278 N N . ASP A 1 166 ? 17.661 2.596 3.792 1.00 89.31 166 ASP A N 1
ATOM 1279 C CA . ASP A 1 166 ? 18.003 2.135 2.449 1.00 89.31 166 ASP A CA 1
ATOM 1280 C C . ASP A 1 166 ? 17.232 2.910 1.382 1.00 89.31 166 ASP A C 1
ATOM 1282 O O . ASP A 1 166 ? 16.058 3.259 1.555 1.00 89.31 166 ASP A O 1
ATOM 1286 N N . VAL A 1 167 ? 17.908 3.160 0.265 1.00 92.56 167 VAL A N 1
ATOM 1287 C CA . VAL A 1 167 ? 17.358 3.812 -0.934 1.00 92.56 167 VAL A CA 1
ATOM 1288 C C . VAL A 1 167 ? 17.383 2.898 -2.160 1.00 92.56 167 VAL A C 1
ATOM 1290 O O . VAL A 1 167 ? 16.788 3.219 -3.189 1.00 92.56 167 VAL A O 1
ATOM 1293 N N . GLU A 1 168 ? 18.032 1.739 -2.027 1.00 96.06 168 GLU A N 1
ATOM 1294 C CA . GLU A 1 168 ? 18.074 0.670 -3.016 1.00 96.06 168 GLU A CA 1
ATOM 1295 C C . GLU A 1 168 ? 17.533 -0.610 -2.391 1.00 96.06 168 GLU A C 1
ATOM 1297 O O . GLU A 1 168 ? 18.101 -1.119 -1.427 1.00 96.06 168 GLU A O 1
ATOM 1302 N N . ILE A 1 169 ? 16.431 -1.128 -2.928 1.00 96.25 169 ILE A N 1
ATOM 1303 C CA . ILE A 1 169 ? 15.741 -2.285 -2.358 1.00 96.25 169 ILE A CA 1
ATOM 1304 C C . ILE A 1 169 ? 15.840 -3.452 -3.339 1.00 96.25 169 ILE A C 1
ATOM 1306 O O . ILE A 1 169 ? 15.179 -3.413 -4.385 1.00 96.25 169 ILE A O 1
ATOM 1310 N N . PRO A 1 170 ? 16.669 -4.470 -3.045 1.00 96.00 170 PRO A N 1
ATOM 1311 C CA . PRO A 1 170 ? 16.846 -5.612 -3.926 1.00 96.00 170 PRO A CA 1
ATOM 1312 C C . PRO A 1 170 ? 15.587 -6.482 -3.970 1.00 96.00 170 PRO A C 1
ATOM 1314 O O . PRO A 1 170 ? 14.879 -6.658 -2.978 1.00 96.00 170 PRO A O 1
ATOM 1317 N N . VAL A 1 171 ? 15.330 -7.044 -5.146 1.00 95.25 171 VAL A N 1
ATOM 1318 C CA . VAL A 1 171 ? 14.238 -7.974 -5.439 1.00 95.25 171 VAL A CA 1
ATOM 1319 C C . VAL A 1 171 ? 14.756 -9.087 -6.348 1.00 95.25 171 VAL A C 1
ATOM 1321 O O . VAL A 1 171 ? 15.893 -9.052 -6.812 1.00 95.25 171 VAL A O 1
ATOM 1324 N N . SER A 1 172 ? 13.918 -10.080 -6.633 1.00 88.38 172 SER A N 1
ATOM 1325 C CA . SER A 1 172 ? 14.332 -11.263 -7.398 1.00 88.38 172 SER A CA 1
ATOM 1326 C C . SER A 1 172 ? 14.913 -10.952 -8.788 1.00 88.38 172 SER A C 1
ATOM 1328 O O . SER A 1 172 ? 15.854 -11.615 -9.213 1.00 88.38 172 SER A O 1
ATOM 1330 N N . ALA A 1 173 ? 14.390 -9.928 -9.469 1.00 91.31 173 ALA A N 1
ATOM 1331 C CA . ALA A 1 173 ? 14.752 -9.569 -10.842 1.00 91.31 173 ALA A CA 1
ATOM 1332 C C . ALA A 1 173 ? 15.453 -8.199 -10.972 1.00 91.31 173 ALA A C 1
ATOM 1334 O O . ALA A 1 173 ? 15.417 -7.588 -12.042 1.00 91.31 173 ALA A O 1
ATOM 1335 N N . GLY A 1 174 ? 16.020 -7.668 -9.882 1.00 95.94 174 GLY A N 1
ATOM 1336 C CA . GLY A 1 174 ? 16.689 -6.367 -9.889 1.00 95.94 174 GLY A CA 1
ATOM 1337 C C . GLY A 1 174 ? 16.581 -5.627 -8.560 1.00 95.94 174 GLY A C 1
ATOM 1338 O O . GLY A 1 174 ? 16.638 -6.226 -7.491 1.00 95.94 174 GLY A O 1
ATOM 1339 N N . ARG A 1 175 ? 16.426 -4.304 -8.611 1.00 97.50 175 ARG A N 1
ATOM 1340 C CA . ARG A 1 175 ? 16.256 -3.449 -7.433 1.00 97.50 175 ARG A CA 1
ATOM 1341 C C . ARG A 1 175 ? 15.466 -2.184 -7.734 1.00 97.50 175 ARG A C 1
ATOM 1343 O O . ARG A 1 175 ? 15.622 -1.562 -8.789 1.00 97.50 175 ARG A O 1
ATOM 1350 N N . TRP A 1 176 ? 14.651 -1.778 -6.769 1.00 97.50 176 TRP A N 1
ATOM 1351 C CA . TRP A 1 176 ? 14.023 -0.460 -6.744 1.00 97.50 176 TRP A CA 1
ATOM 1352 C C . TRP A 1 176 ? 15.026 0.574 -6.260 1.00 97.50 176 TRP A C 1
ATOM 1354 O O . TRP A 1 176 ? 15.715 0.325 -5.277 1.00 97.50 176 TRP A O 1
ATOM 1364 N N . VAL A 1 177 ? 15.092 1.726 -6.925 1.00 96.81 177 VAL A N 1
ATOM 1365 C CA . VAL A 1 177 ? 16.003 2.815 -6.550 1.00 96.81 177 VAL A CA 1
ATOM 1366 C C . VAL A 1 177 ? 15.221 4.110 -6.416 1.00 96.81 177 VAL A C 1
ATOM 1368 O O . VAL A 1 177 ? 14.384 4.443 -7.265 1.00 96.81 177 VAL A O 1
ATOM 1371 N N . GLY A 1 178 ? 15.495 4.840 -5.345 1.00 94.69 178 GLY A N 1
ATOM 1372 C CA . GLY A 1 178 ? 14.812 6.080 -5.033 1.00 94.69 178 GLY A CA 1
ATOM 1373 C C . GLY A 1 178 ? 15.584 6.952 -4.061 1.00 94.69 178 GLY A C 1
ATOM 1374 O O . GLY A 1 178 ? 16.803 6.874 -3.957 1.00 94.69 178 GLY A O 1
ATOM 1375 N N . GLU A 1 179 ? 14.844 7.776 -3.338 1.00 93.56 179 GLU A N 1
ATOM 1376 C CA . GLU A 1 179 ? 15.366 8.664 -2.305 1.00 93.56 179 GLU A CA 1
ATOM 1377 C C . GLU A 1 179 ? 14.417 8.696 -1.105 1.00 93.56 179 GLU A C 1
ATOM 1379 O O . GLU A 1 179 ? 13.224 8.400 -1.228 1.00 93.56 179 GLU A O 1
ATOM 1384 N N . ARG A 1 180 ? 14.930 9.060 0.072 1.00 92.00 180 ARG A N 1
ATOM 1385 C CA . ARG A 1 180 ? 14.085 9.278 1.248 1.00 92.00 180 ARG A CA 1
ATOM 1386 C C . ARG A 1 180 ? 13.528 10.683 1.221 1.00 92.00 180 ARG A C 1
ATOM 1388 O O . ARG A 1 180 ? 14.276 11.653 1.175 1.00 92.00 180 ARG A O 1
ATOM 1395 N N . VAL A 1 181 ? 12.211 10.767 1.307 1.00 90.81 181 VAL A N 1
ATOM 1396 C CA . VAL A 1 181 ? 11.500 12.035 1.415 1.00 90.81 181 VAL A CA 1
ATOM 1397 C C . VAL A 1 181 ? 10.644 12.026 2.664 1.00 90.81 181 VAL A C 1
ATOM 1399 O O . VAL A 1 181 ? 10.199 10.978 3.135 1.00 90.81 181 VAL A O 1
ATOM 1402 N N . THR A 1 182 ? 10.379 13.219 3.170 1.00 89.12 182 THR A N 1
ATOM 1403 C CA . THR A 1 182 ? 9.416 13.430 4.242 1.00 89.12 182 THR A CA 1
ATOM 1404 C C . THR A 1 182 ? 8.176 14.058 3.638 1.00 89.12 182 THR A C 1
ATOM 1406 O O . THR A 1 182 ? 8.258 15.113 3.010 1.00 89.12 182 THR A O 1
ATOM 1409 N N . VAL A 1 183 ? 7.027 13.417 3.822 1.00 85.69 183 VAL A N 1
ATOM 1410 C CA . VAL A 1 183 ? 5.733 13.970 3.415 1.00 85.69 183 VAL A CA 1
ATOM 1411 C C . VAL A 1 183 ? 4.951 14.428 4.630 1.00 85.69 183 VAL A C 1
ATOM 1413 O O . VAL A 1 183 ? 4.997 13.796 5.684 1.00 85.69 183 VAL A O 1
ATOM 1416 N N . ARG A 1 184 ? 4.220 15.531 4.482 1.00 83.75 184 ARG A N 1
ATOM 1417 C CA . ARG A 1 184 ? 3.272 15.966 5.500 1.00 83.75 184 ARG A CA 1
ATOM 1418 C C . ARG A 1 184 ? 1.989 15.155 5.355 1.00 83.75 184 ARG A C 1
ATOM 1420 O O . ARG A 1 184 ? 1.351 15.173 4.307 1.00 83.75 184 ARG A O 1
ATOM 1427 N N . ASP A 1 185 ? 1.640 14.439 6.409 1.00 82.12 185 ASP A N 1
ATOM 1428 C CA . ASP A 1 185 ? 0.321 13.862 6.612 1.00 82.12 185 ASP A CA 1
ATOM 1429 C C . ASP A 1 185 ? -0.572 14.970 7.176 1.00 82.12 185 ASP A C 1
ATOM 1431 O O . ASP A 1 185 ? -0.438 15.357 8.338 1.00 82.12 185 ASP A O 1
ATOM 1435 N N . ASP A 1 186 ? -1.432 15.533 6.328 1.00 75.56 186 ASP A N 1
ATOM 1436 C CA . ASP A 1 186 ? -2.317 16.640 6.702 1.00 75.56 186 ASP A CA 1
ATOM 1437 C C . ASP A 1 186 ? -3.421 16.208 7.680 1.00 75.56 186 ASP A C 1
ATOM 1439 O O . ASP A 1 186 ? -3.966 17.051 8.393 1.00 75.56 186 ASP A O 1
ATOM 1443 N N . VAL A 1 187 ? -3.747 14.909 7.741 1.00 73.81 187 VAL A N 1
ATOM 1444 C CA . VAL A 1 187 ? -4.790 14.379 8.632 1.00 73.81 187 VAL A CA 1
ATOM 1445 C C . VAL A 1 187 ? -4.267 14.306 10.061 1.00 73.81 187 VAL A C 1
ATOM 1447 O O . VAL A 1 187 ? -4.928 14.774 10.986 1.00 73.81 187 VAL A O 1
ATOM 1450 N N . GLU A 1 188 ? -3.069 13.753 10.245 1.00 76.75 188 GLU A N 1
ATOM 1451 C CA . GLU A 1 188 ? -2.437 13.639 11.565 1.00 76.75 188 GLU A CA 1
ATOM 1452 C C . GLU A 1 188 ? -1.498 14.814 11.895 1.00 76.75 188 GLU A C 1
ATOM 1454 O O . GLU A 1 188 ? -0.923 14.867 12.982 1.00 76.75 188 GLU A O 1
ATOM 1459 N N . ASN A 1 189 ? -1.347 15.769 10.971 1.00 84.75 189 ASN A N 1
ATOM 1460 C CA . ASN A 1 189 ? -0.431 16.907 11.052 1.00 84.75 189 ASN A CA 1
ATOM 1461 C C . ASN A 1 189 ? 0.997 16.499 11.463 1.00 84.75 189 ASN A C 1
ATOM 1463 O O . ASN A 1 189 ? 1.621 17.111 12.334 1.00 84.75 189 ASN A O 1
ATOM 1467 N N . ARG A 1 190 ? 1.516 15.444 10.832 1.00 86.06 190 ARG A N 1
ATOM 1468 C CA . ARG A 1 190 ? 2.836 14.875 11.131 1.00 86.06 190 ARG A CA 1
ATOM 1469 C C . ARG A 1 190 ? 3.670 14.712 9.870 1.00 86.06 190 ARG A C 1
ATOM 1471 O O . ARG A 1 190 ? 3.154 14.641 8.762 1.00 86.06 190 ARG A O 1
ATOM 1478 N N . ASN A 1 191 ? 4.976 14.618 10.064 1.00 88.69 191 ASN A N 1
ATOM 1479 C CA . ASN A 1 191 ? 5.928 14.309 9.011 1.00 88.69 191 ASN A CA 1
ATOM 1480 C C . ASN A 1 191 ? 6.140 12.795 8.954 1.00 88.69 191 ASN A C 1
ATOM 1482 O O . ASN A 1 191 ? 6.529 12.193 9.953 1.00 88.69 191 ASN A O 1
ATOM 1486 N N . VAL A 1 192 ? 5.887 12.193 7.797 1.00 88.94 192 VAL A N 1
ATOM 1487 C CA . VAL A 1 192 ? 6.039 10.756 7.568 1.00 88.94 192 VAL A CA 1
ATOM 1488 C C . VAL A 1 192 ? 7.206 10.530 6.606 1.00 88.94 192 VAL A C 1
ATOM 1490 O O . VAL A 1 192 ? 7.160 11.030 5.477 1.00 88.94 192 VAL A O 1
ATOM 1493 N N . PRO A 1 193 ? 8.261 9.808 7.020 1.00 90.75 193 PRO A N 1
ATOM 1494 C CA . PRO A 1 193 ? 9.310 9.401 6.102 1.00 90.75 193 PRO A CA 1
ATOM 1495 C C . PRO A 1 193 ? 8.776 8.314 5.167 1.00 90.75 193 PRO A C 1
ATOM 1497 O O . PRO A 1 193 ? 8.113 7.376 5.603 1.00 90.75 193 PRO A O 1
ATOM 1500 N N . MET A 1 194 ? 9.098 8.412 3.883 1.00 91.69 194 MET A N 1
ATOM 1501 C CA . MET A 1 194 ? 8.766 7.384 2.900 1.00 91.69 194 MET A CA 1
ATOM 1502 C C . MET A 1 194 ? 9.858 7.273 1.834 1.00 91.69 194 MET A C 1
ATOM 1504 O O . MET A 1 194 ? 10.650 8.198 1.631 1.00 91.69 194 MET A O 1
ATOM 1508 N N . LEU A 1 195 ? 9.893 6.145 1.125 1.00 94.38 195 LEU A N 1
ATOM 1509 C CA . LEU A 1 195 ? 10.766 5.976 -0.036 1.00 94.38 195 LEU A CA 1
ATOM 1510 C C . LEU A 1 195 ? 10.084 6.513 -1.303 1.00 94.38 195 LEU A C 1
ATOM 1512 O O . LEU A 1 195 ? 9.032 6.023 -1.713 1.00 94.38 195 LEU A O 1
ATOM 1516 N N . HIS A 1 196 ? 10.691 7.491 -1.964 1.00 93.25 196 HIS A N 1
ATOM 1517 C CA . HIS A 1 196 ? 10.270 7.966 -3.276 1.00 93.25 196 HIS A CA 1
ATOM 1518 C C . HIS A 1 196 ? 11.016 7.199 -4.373 1.00 93.25 196 HIS A C 1
ATOM 1520 O O . HIS A 1 196 ? 12.158 7.508 -4.703 1.00 93.25 196 HIS A O 1
ATOM 1526 N N . VAL A 1 197 ? 10.385 6.160 -4.917 1.00 95.00 197 VAL A N 1
ATOM 1527 C CA . VAL A 1 197 ? 10.973 5.254 -5.908 1.00 95.00 197 VAL A CA 1
ATOM 1528 C C . VAL A 1 197 ? 10.922 5.884 -7.298 1.00 95.00 197 VAL A C 1
ATOM 1530 O O . VAL A 1 197 ? 9.853 6.059 -7.894 1.00 95.00 197 VAL A O 1
ATOM 1533 N N . GLN A 1 198 ? 12.103 6.182 -7.833 1.00 93.56 198 GLN A N 1
ATOM 1534 C CA . GLN A 1 198 ? 12.281 6.903 -9.091 1.00 93.56 198 GLN A CA 1
ATOM 1535 C C . GLN A 1 198 ? 12.534 5.964 -10.278 1.00 93.56 198 GLN A C 1
ATOM 1537 O O . GLN A 1 198 ? 12.164 6.279 -11.413 1.00 93.56 198 GLN A O 1
ATOM 1542 N N . THR A 1 199 ? 13.155 4.802 -10.047 1.00 95.62 199 THR A N 1
ATOM 1543 C CA . THR A 1 199 ? 13.512 3.865 -11.121 1.00 95.62 199 THR A CA 1
ATOM 1544 C C . THR A 1 199 ? 13.626 2.410 -10.648 1.00 95.62 199 THR A C 1
ATOM 1546 O O . THR A 1 199 ? 13.545 2.110 -9.457 1.00 95.62 199 THR A O 1
ATOM 1549 N N . PHE A 1 200 ? 13.819 1.505 -11.609 1.00 97.19 200 PHE A N 1
ATOM 1550 C CA . PHE A 1 200 ? 14.106 0.087 -11.402 1.00 97.19 200 PHE A CA 1
ATOM 1551 C C . PHE A 1 200 ? 15.332 -0.324 -12.228 1.00 97.19 200 PHE A C 1
ATOM 1553 O O . PHE A 1 200 ? 15.395 -0.047 -13.435 1.00 97.19 200 PHE A O 1
ATOM 1560 N N . LEU A 1 201 ? 16.307 -0.976 -11.595 1.00 95.94 201 LEU A N 1
ATOM 1561 C CA . LEU A 1 201 ? 17.555 -1.439 -12.212 1.00 95.94 201 LEU A CA 1
ATOM 1562 C C . LEU A 1 201 ? 17.640 -2.970 -12.132 1.00 95.94 201 LEU A C 1
ATOM 1564 O O . LEU A 1 201 ? 17.214 -3.532 -11.133 1.00 95.94 201 LEU A O 1
ATOM 1568 N N . ASN A 1 202 ? 18.188 -3.618 -13.162 1.00 87.56 202 ASN A N 1
ATOM 1569 C CA . ASN A 1 202 ? 18.626 -5.019 -13.128 1.00 87.56 202 ASN A CA 1
ATOM 1570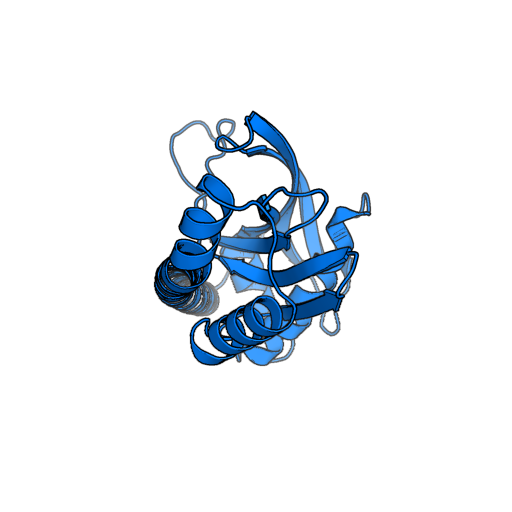 C C . ASN A 1 202 ? 20.155 -4.986 -13.105 1.00 87.56 202 ASN A C 1
ATOM 1572 O O . ASN A 1 202 ? 20.695 -4.288 -13.998 1.00 87.56 202 ASN A O 1
#

Radius of gyration: 18.28 Å; chains: 1; bounding box: 39×36×52 Å

Secondary structure (DSSP, 8-state):
-PPPPHHHHHHHHHHHHHHHHHHHHHHHHHHHHHHHHHHHHTT-----HHHHHHHHHHHHHHS--TTEEEEEEEEETTTEEEEEEEEEEEEEEE-GGGTSS-EEEEEEEEEEEEE-GGG--EEEEEEEEEEEHHHHHHHHHHSS--SHHHHHHHHGGGGGGGG---SEEEETTEEEEEEEEEEEETTTTEEEEEEEEEEEE-

Sequence (202 aa):
MASLPMQFLGEARAFRDAVCASDRRVNAATTAVCRPIIRRFTTRPQLRPGAMIDVTRAWRDTVTDDFTLDTQVRAHPKKGLSIAELRLASARWKNTEWGGAESAPGVSLVLMLLSTENDRLTFTVTPVANLLLHALGRRFQRGDGHDTAAILRDLRPLGAVIETSDVEIPVSAGRWVGERVTVRDDVENRNVPMLHVQTFLN

Foldseek 3Di:
DDDQDVVLLVLLVVVLVQQAVLQVQQVVLVCVLCVVVVVCLVPPLDDAQVRLVVSVVSCVVRRDCVQWLDWDWDDDRQFHTKIKTWGKHFDFDADVVVPDRHTQGWIFTWIWIFGSGPSDTDTDIATAETAGSAASSQCCVFFDDSDPVSVSQQCNQSVVCQPDLDQWGDDPGFTFGFHWDWDQPPVVRDTHIYTYGDHTGD

pLDDT: mean 89.99, std 9.77, range [45.19, 97.75]